Protein AF-J3KK08-F1 (afdb_monomer_lite)

Sequence (297 aa):
MGGKHGSNFGTLSEQYYVRASPQEAENVRRYGSFCVEAITLDENLHGITMYDSGINSGISGVRAYFPESSQCIGLETGFDMHFLINGPAEVVSGLDIRLTETAHSSQKLSITVRTNWDREYLFGSLPVRGHLYSTKTPRPPPGNYIHSIYFGMEDNRTFTSCGIVYRAGSRGSPHPSSWPILRPNRITPRGGYEHPRQYESYASLVGVSRILFYRADGKYLGLRLFYDYGGAEIVGRLAEDHDYEIVLAKGEKICKVWADTHEDRITDLEFETDRPRDLKRKGASFTAIGSMVSHIR

Radius of gyration: 22.2 Å; chains: 1; bounding box: 59×92×47 Å

pLDDT: mean 71.24, std 17.29, range [23.92, 91.44]

Secondary structure (DSSP, 8-state):
-------TT-EEEEEEEEES-HHHHHHHHHHS---EEEEE--TT--EEEEEE--TTT-EEEEEEE-SS-EEEEE---SEEEEEE--TTTS-EEEEEEEEEE-TTS-EEEEEEEEETTS-EEEESPPPPTT--EEEE---PPTTEEEEEEEEEEETTTEEEEEEEEEEES--S-PPPTTS----------SS-S--S---------TTEEEEEEEEETTEEEEEEEEETTS-EEEEE---SS-SEEEEPPTT--EEEEEEEEETTEEEEEEEEESS-S----BT----------PPP-

Foldseek 3Di:
DDDDPDPPFFDDDPLFKFFQDPVVVVCCVPVVDFDKDKDWFDQQWFKKKFAQQDDPFATFKMKTDGLVDIDIDGDPDHDIAMDTAPGNQKTFQWKKWKWKQDPVRGTHIKIWTAILLRDIFIGTFDDDPPIDMDIDIDGDPPQKGFTMKMFTDDPSGHTRMIGTGIDGHDTHHYDDPPDPSPPPPDPFAPDDDPDSDDHDHDDDQPQFFKKFWADDPLAGQWIWTAGPSGDIDIGGDHDPDTQWMFGDDVPKGFDDWDFDHDPRGTRDIDTDIPDRDDRPGPPDPDPDPDDDDDDDD

Organism: Coccidioides immitis (strain RS) (NCBI:txid246410)

Structure (mmCIF, N/CA/C/O backbone):
data_AF-J3KK08-F1
#
_entry.id   AF-J3KK08-F1
#
loop_
_atom_site.group_PDB
_atom_site.id
_atom_site.type_symbol
_atom_site.label_atom_id
_atom_site.label_alt_id
_atom_site.label_comp_id
_atom_site.label_asym_id
_atom_site.label_entity_id
_atom_site.label_seq_id
_atom_site.pdbx_PDB_ins_code
_atom_site.Cartn_x
_atom_site.Cartn_y
_atom_site.Cartn_z
_atom_site.occupancy
_atom_site.B_iso_or_equiv
_atom_site.auth_seq_id
_atom_site.auth_comp_id
_atom_site.auth_asym_id
_atom_site.auth_atom_id
_atom_site.pdbx_PDB_model_num
ATOM 1 N N . MET A 1 1 ? 8.919 -45.491 -4.591 1.00 35.44 1 MET A N 1
ATOM 2 C CA . MET A 1 1 ? 8.923 -44.648 -3.377 1.00 35.44 1 MET A CA 1
ATOM 3 C C . MET A 1 1 ? 9.970 -43.566 -3.566 1.00 35.44 1 MET A C 1
ATOM 5 O O . MET A 1 1 ? 11.125 -43.902 -3.762 1.00 35.44 1 MET A O 1
ATOM 9 N N . GLY A 1 2 ? 9.561 -42.301 -3.598 1.00 26.17 2 GLY A N 1
ATOM 10 C CA . GLY A 1 2 ? 10.454 -41.154 -3.763 1.00 26.17 2 GLY A CA 1
ATOM 11 C C . GLY A 1 2 ? 9.687 -39.903 -3.363 1.00 26.17 2 GLY A C 1
ATOM 12 O O . GLY A 1 2 ? 8.832 -39.440 -4.114 1.00 26.17 2 GLY A O 1
ATOM 13 N N . GLY A 1 3 ? 9.897 -39.461 -2.124 1.00 26.27 3 GLY A N 1
ATOM 14 C CA . GLY A 1 3 ? 9.170 -38.357 -1.512 1.00 26.27 3 GLY A CA 1
ATOM 15 C C . GLY A 1 3 ? 9.398 -37.052 -2.266 1.00 26.27 3 GLY A C 1
ATOM 16 O O . GLY A 1 3 ? 10.534 -36.630 -2.471 1.00 26.27 3 GLY A O 1
ATOM 17 N N . LYS A 1 4 ? 8.303 -36.398 -2.662 1.00 30.69 4 LYS A N 1
ATOM 18 C CA . LYS A 1 4 ? 8.323 -34.992 -3.061 1.00 30.69 4 LYS A CA 1
ATOM 19 C C . LYS A 1 4 ? 8.496 -34.164 -1.792 1.00 30.69 4 LYS A C 1
ATOM 21 O O . LYS A 1 4 ? 7.518 -33.844 -1.123 1.00 30.69 4 LYS A O 1
ATOM 26 N N . HIS A 1 5 ? 9.739 -33.844 -1.453 1.00 30.17 5 HIS A N 1
ATOM 27 C CA . HIS A 1 5 ? 10.019 -32.722 -0.567 1.00 30.17 5 HIS A CA 1
ATOM 28 C C . HIS A 1 5 ? 9.497 -31.458 -1.258 1.00 30.17 5 HIS A C 1
ATOM 30 O O . HIS A 1 5 ? 10.081 -30.987 -2.232 1.00 30.17 5 HIS A O 1
ATOM 36 N N . GLY A 1 6 ? 8.341 -30.963 -0.810 1.00 31.09 6 GLY A N 1
ATOM 37 C CA . GLY A 1 6 ? 7.848 -29.649 -1.202 1.00 31.09 6 GLY A CA 1
ATOM 38 C C . GLY A 1 6 ? 8.877 -28.610 -0.776 1.00 31.09 6 GLY A C 1
ATOM 39 O O . GLY A 1 6 ? 9.292 -28.595 0.382 1.00 31.09 6 GLY A O 1
ATOM 40 N N . SER A 1 7 ? 9.348 -27.785 -1.711 1.00 38.03 7 SER A N 1
ATOM 41 C CA . SER A 1 7 ? 10.248 -26.699 -1.349 1.00 38.03 7 SER A CA 1
ATOM 42 C C . SER A 1 7 ? 9.477 -25.702 -0.480 1.00 38.03 7 SER A C 1
ATOM 44 O O . SER A 1 7 ? 8.427 -25.184 -0.864 1.00 38.03 7 SER A O 1
ATOM 46 N N . ASN A 1 8 ? 10.018 -25.389 0.696 1.00 49.38 8 ASN A N 1
ATOM 47 C CA . ASN A 1 8 ? 9.475 -24.376 1.610 1.00 49.38 8 ASN A CA 1
ATOM 48 C C . ASN A 1 8 ? 9.615 -22.935 1.070 1.00 49.38 8 ASN A C 1
ATOM 50 O O . ASN A 1 8 ? 9.446 -21.984 1.828 1.00 49.38 8 ASN A O 1
ATOM 54 N N . PHE A 1 9 ? 9.940 -22.759 -0.217 1.00 56.44 9 PHE A N 1
ATOM 55 C CA . PHE A 1 9 ? 10.349 -21.490 -0.826 1.00 56.44 9 PHE A CA 1
ATOM 56 C C . PHE A 1 9 ? 9.356 -20.952 -1.874 1.00 56.44 9 PHE A C 1
ATOM 58 O O . PHE A 1 9 ? 9.472 -19.802 -2.280 1.00 56.44 9 PHE A O 1
ATOM 65 N N . GLY A 1 10 ? 8.315 -21.713 -2.237 1.00 59.59 10 GLY A N 1
ATOM 66 C CA . GLY A 1 10 ? 7.349 -21.316 -3.272 1.00 59.59 10 GLY A CA 1
ATOM 67 C C . GLY A 1 10 ? 7.899 -21.429 -4.698 1.00 59.59 10 GLY A C 1
ATOM 68 O O . GLY A 1 10 ? 9.014 -21.905 -4.906 1.00 59.59 10 GLY A O 1
ATOM 69 N N . THR A 1 11 ? 7.087 -21.047 -5.690 1.00 71.06 11 THR A N 1
ATOM 70 C CA . THR A 1 11 ? 7.442 -21.152 -7.117 1.00 71.06 11 THR A CA 1
ATOM 71 C C . THR A 1 11 ? 7.656 -19.769 -7.732 1.00 71.06 11 THR A C 1
ATOM 73 O O . THR A 1 11 ? 6.776 -18.910 -7.654 1.00 71.06 11 THR A O 1
ATOM 76 N N . LEU A 1 12 ? 8.816 -19.580 -8.368 1.00 61.97 12 LEU A N 1
ATOM 77 C CA . LEU A 1 12 ? 9.165 -18.432 -9.210 1.00 61.97 12 LEU A CA 1
ATOM 78 C C . LEU A 1 12 ? 8.935 -18.797 -10.682 1.00 61.97 12 LEU A C 1
ATOM 80 O O . LEU A 1 12 ? 9.282 -19.895 -11.110 1.00 61.97 12 LEU A O 1
ATOM 84 N N . SER A 1 13 ? 8.362 -17.886 -11.467 1.00 56.00 13 SER A N 1
ATOM 85 C CA . SER A 1 13 ? 8.213 -18.059 -12.916 1.00 56.00 13 SER A CA 1
ATOM 86 C C . SER A 1 13 ? 8.470 -16.740 -13.628 1.00 56.00 13 SER A C 1
ATOM 88 O O . SER A 1 13 ? 7.917 -15.709 -13.244 1.00 56.00 13 SER A O 1
ATOM 90 N N . GLU A 1 14 ? 9.262 -16.785 -14.702 1.00 61.88 14 GLU A N 1
ATOM 91 C CA . GLU A 1 14 ? 9.548 -15.616 -15.543 1.00 61.88 14 GLU A CA 1
ATOM 92 C C . GLU A 1 14 ? 8.280 -14.980 -16.128 1.00 61.88 14 GLU A C 1
ATOM 94 O O . GLU A 1 14 ? 8.253 -13.780 -16.387 1.00 61.88 14 GLU A O 1
ATOM 99 N N . GLN A 1 15 ? 7.201 -15.754 -16.290 1.00 63.66 15 GLN A N 1
ATOM 100 C CA . GLN A 1 15 ? 5.915 -15.253 -16.788 1.00 63.66 15 GLN A CA 1
ATOM 101 C C . GLN A 1 15 ? 5.284 -14.210 -15.858 1.00 63.66 15 GLN A C 1
ATOM 103 O O . GLN A 1 15 ? 4.501 -13.373 -16.304 1.00 63.66 15 GLN A O 1
ATOM 108 N N . TYR A 1 16 ? 5.645 -14.242 -14.575 1.00 64.81 16 TYR A N 1
ATOM 109 C CA . TYR A 1 16 ? 5.145 -13.326 -13.557 1.00 64.81 16 TYR A CA 1
ATOM 110 C C . TYR A 1 16 ? 6.176 -12.275 -13.148 1.00 64.81 16 TYR A C 1
ATOM 112 O O . TYR A 1 16 ? 6.025 -11.639 -12.105 1.00 64.81 16 TYR A O 1
ATOM 120 N N . TYR A 1 17 ? 7.206 -12.093 -13.976 1.00 71.44 17 TYR A N 1
ATOM 121 C CA . TYR A 1 17 ? 8.272 -11.133 -13.768 1.00 71.44 17 TYR A CA 1
ATOM 122 C C . TYR A 1 17 ? 8.155 -9.949 -14.731 1.00 71.44 17 TYR A C 1
ATOM 124 O O . TYR A 1 17 ? 7.979 -10.105 -15.946 1.00 71.44 17 TYR A O 1
ATOM 132 N N . VAL A 1 18 ? 8.262 -8.740 -14.188 1.00 71.94 18 VAL A N 1
ATOM 133 C CA . VAL A 1 18 ? 8.102 -7.484 -14.919 1.00 71.94 18 VAL A CA 1
ATOM 134 C C . VAL A 1 18 ? 9.345 -6.631 -14.708 1.00 71.94 18 VAL A C 1
ATOM 136 O O . VAL A 1 18 ? 9.663 -6.284 -13.576 1.00 71.94 18 VAL A O 1
ATOM 139 N N . ARG A 1 19 ? 10.042 -6.304 -15.801 1.00 73.00 19 ARG A N 1
ATOM 140 C CA . ARG A 1 19 ? 11.303 -5.548 -15.802 1.00 73.00 19 ARG A CA 1
ATOM 141 C C . ARG A 1 19 ? 11.091 -4.172 -16.417 1.00 73.00 19 ARG A C 1
ATOM 143 O O . ARG A 1 19 ? 10.504 -4.102 -17.495 1.00 73.00 19 ARG A O 1
ATOM 150 N N . ALA A 1 20 ? 11.584 -3.127 -15.758 1.00 59.38 20 ALA A N 1
ATOM 151 C CA . ALA A 1 20 ? 11.542 -1.750 -16.248 1.00 59.38 20 ALA A CA 1
ATOM 152 C C . ALA A 1 20 ? 12.783 -1.382 -17.089 1.00 59.38 20 ALA A C 1
ATOM 154 O O . ALA A 1 20 ? 12.723 -0.505 -17.945 1.00 59.38 20 ALA A O 1
ATOM 155 N N . SER A 1 21 ? 13.926 -2.042 -16.869 1.00 64.75 21 SER A N 1
ATOM 156 C CA . SER A 1 21 ? 15.190 -1.679 -17.524 1.00 64.75 21 SER A CA 1
ATOM 157 C C . SER A 1 21 ? 15.691 -2.776 -18.475 1.00 64.75 21 SER A C 1
ATOM 159 O O . SER A 1 21 ? 15.866 -3.923 -18.052 1.00 64.75 21 SER A O 1
ATOM 161 N N . PRO A 1 22 ? 15.996 -2.459 -19.751 1.00 62.59 22 PRO A N 1
ATOM 162 C CA . PRO A 1 22 ? 16.725 -3.364 -20.647 1.00 62.59 22 PRO A CA 1
ATOM 163 C C . PRO A 1 22 ? 18.110 -3.746 -20.105 1.00 62.59 22 PRO A C 1
ATOM 165 O O . PRO A 1 22 ? 18.605 -4.841 -20.380 1.00 62.59 22 PRO A O 1
ATOM 168 N N . GLN A 1 23 ? 18.712 -2.864 -19.305 1.00 63.12 23 GLN A N 1
ATOM 169 C CA . GLN A 1 23 ? 20.044 -3.025 -18.725 1.00 63.12 23 GLN A CA 1
ATOM 170 C C . GLN A 1 23 ? 20.095 -4.184 -17.721 1.00 63.12 23 GLN A C 1
ATOM 172 O O . GLN A 1 23 ? 21.090 -4.896 -17.642 1.00 63.12 23 GLN A O 1
ATOM 177 N N . GLU A 1 24 ? 18.986 -4.473 -17.035 1.00 65.88 24 GLU A N 1
ATOM 178 C CA . GLU A 1 24 ? 18.857 -5.646 -16.162 1.00 65.88 24 GLU A CA 1
ATOM 179 C C . GLU A 1 24 ? 18.963 -6.959 -16.956 1.00 65.88 24 GLU A C 1
ATOM 181 O O . GLU A 1 24 ? 19.624 -7.905 -16.529 1.00 65.88 24 GLU A O 1
ATOM 186 N N . ALA A 1 25 ? 18.376 -7.019 -18.157 1.00 63.88 25 ALA A N 1
ATOM 187 C CA . ALA A 1 25 ? 18.504 -8.188 -19.027 1.00 63.88 25 ALA A CA 1
ATOM 188 C C . ALA A 1 25 ? 19.941 -8.368 -19.540 1.00 63.88 25 ALA A C 1
ATOM 190 O O . ALA A 1 25 ? 20.410 -9.501 -19.669 1.00 63.88 25 ALA A O 1
ATOM 191 N N . GLU A 1 26 ? 20.646 -7.270 -19.811 1.00 63.44 26 GLU A N 1
ATOM 192 C CA . GLU A 1 26 ? 22.064 -7.299 -20.165 1.00 63.44 26 GLU A CA 1
ATOM 193 C C . GLU A 1 26 ? 22.933 -7.746 -18.983 1.00 63.44 26 GLU A C 1
ATOM 195 O O . GLU A 1 26 ? 23.785 -8.617 -19.153 1.00 63.44 26 GLU A O 1
ATOM 200 N N . ASN A 1 27 ? 22.655 -7.256 -17.773 1.00 62.75 27 ASN A N 1
ATOM 201 C CA . ASN A 1 27 ? 23.343 -7.663 -16.549 1.00 62.75 27 ASN A CA 1
ATOM 202 C C . ASN A 1 27 ? 23.149 -9.156 -16.249 1.00 62.75 27 ASN A C 1
ATOM 204 O O . ASN A 1 27 ? 24.123 -9.842 -15.954 1.00 62.75 27 ASN A O 1
ATOM 208 N N . VAL A 1 28 ? 21.937 -9.700 -16.412 1.00 62.53 28 VAL A N 1
ATOM 209 C CA . VAL A 1 28 ? 21.691 -11.152 -16.301 1.00 62.53 28 VAL A CA 1
ATOM 210 C C . VAL A 1 28 ? 22.514 -11.930 -17.325 1.00 62.53 28 VAL A C 1
ATOM 212 O O . VAL A 1 28 ? 23.158 -12.915 -16.972 1.00 62.53 28 VAL A O 1
ATOM 215 N N . ARG A 1 29 ? 22.525 -11.492 -18.591 1.00 60.53 29 ARG A N 1
ATOM 216 C CA . ARG A 1 29 ? 23.306 -12.152 -19.652 1.00 60.53 29 ARG A CA 1
ATOM 217 C C . ARG A 1 29 ? 24.810 -12.091 -19.390 1.00 60.53 29 ARG A C 1
ATOM 219 O O . ARG A 1 29 ? 25.514 -13.039 -19.720 1.00 60.53 29 ARG A O 1
ATOM 226 N N . ARG A 1 30 ? 25.294 -10.980 -18.835 1.00 62.66 30 ARG A N 1
ATOM 227 C CA . ARG A 1 30 ? 26.721 -10.692 -18.654 1.00 62.66 30 ARG A CA 1
ATOM 228 C C . ARG A 1 30 ? 27.295 -11.256 -17.356 1.00 62.66 30 ARG A C 1
ATOM 230 O O . ARG A 1 30 ? 28.431 -11.718 -17.358 1.00 62.66 30 ARG A O 1
ATOM 237 N N . TYR A 1 31 ? 26.531 -11.216 -16.268 1.00 63.09 31 TYR A N 1
ATOM 238 C CA . TYR A 1 31 ? 26.995 -11.543 -14.914 1.00 63.09 31 TYR A CA 1
ATOM 239 C C . TYR A 1 31 ? 26.261 -12.736 -14.285 1.00 63.09 31 TYR A C 1
ATOM 241 O O . TYR A 1 31 ? 26.621 -13.172 -13.195 1.00 63.09 31 TYR A O 1
ATOM 249 N N . GLY A 1 32 ? 25.233 -13.278 -14.944 1.00 46.03 32 GLY A N 1
ATOM 250 C CA . GLY A 1 32 ? 24.522 -14.481 -14.501 1.00 46.03 32 GLY A CA 1
ATOM 251 C C . GLY A 1 32 ? 23.633 -14.305 -13.264 1.00 46.03 32 GLY A C 1
ATOM 252 O O . GLY A 1 32 ? 23.048 -15.284 -12.809 1.00 46.03 32 GLY A O 1
ATOM 253 N N . SER A 1 33 ? 23.515 -13.095 -12.705 1.00 57.47 33 SER A N 1
ATOM 254 C CA . SER A 1 33 ? 22.665 -12.796 -11.543 1.00 57.47 33 SER A CA 1
ATOM 255 C C . SER A 1 33 ? 22.376 -11.292 -11.416 1.00 57.47 33 SER A C 1
ATOM 257 O O . SER A 1 33 ? 23.060 -10.470 -12.023 1.00 57.47 33 SER A O 1
ATOM 259 N N . PHE A 1 34 ? 21.350 -10.940 -10.638 1.00 62.09 34 PHE A N 1
ATOM 260 C CA . PHE A 1 34 ? 21.030 -9.572 -10.216 1.00 62.09 34 PHE A CA 1
ATOM 261 C C . PHE A 1 34 ? 20.529 -9.596 -8.769 1.00 62.09 34 PHE A C 1
ATOM 263 O O . PHE A 1 34 ? 20.059 -10.632 -8.290 1.00 62.09 34 PHE A O 1
ATOM 270 N N . CYS A 1 35 ? 20.672 -8.473 -8.062 1.00 63.09 35 CYS A N 1
ATOM 271 C CA . CYS A 1 35 ? 20.233 -8.365 -6.675 1.00 63.09 35 CYS A CA 1
ATOM 272 C C . CYS A 1 35 ? 18.703 -8.394 -6.620 1.00 63.09 35 CYS A C 1
ATOM 274 O O . CYS A 1 35 ? 18.043 -7.568 -7.257 1.00 63.09 35 CYS A O 1
ATOM 276 N N . VAL A 1 36 ? 18.162 -9.348 -5.863 1.00 73.12 36 VAL A N 1
ATOM 277 C CA . VAL A 1 36 ? 16.729 -9.457 -5.602 1.00 73.12 36 VAL A CA 1
ATOM 278 C C . VAL A 1 36 ? 16.464 -9.465 -4.111 1.00 73.12 36 VAL A C 1
ATOM 280 O O . VAL A 1 36 ? 17.115 -10.184 -3.355 1.00 73.12 36 VAL A O 1
ATOM 283 N N . GLU A 1 37 ? 15.460 -8.703 -3.708 1.00 82.81 37 GLU A N 1
ATOM 284 C CA . GLU A 1 37 ? 14.911 -8.734 -2.359 1.00 82.81 37 GLU A CA 1
ATOM 285 C C . GLU A 1 37 ? 13.444 -9.139 -2.422 1.00 82.81 37 GLU A C 1
ATOM 287 O O . GLU A 1 37 ? 12.754 -8.862 -3.402 1.00 82.81 37 GLU A O 1
ATOM 292 N N . ALA A 1 38 ? 12.954 -9.832 -1.397 1.00 86.69 38 ALA A N 1
ATOM 293 C CA . ALA A 1 38 ? 11.580 -10.309 -1.370 1.00 86.69 38 ALA A CA 1
ATOM 294 C C . ALA A 1 38 ? 10.909 -9.993 -0.042 1.00 86.69 38 ALA A C 1
ATOM 296 O O . ALA A 1 38 ? 11.510 -10.137 1.021 1.00 86.69 38 ALA A O 1
ATOM 297 N N . ILE A 1 39 ? 9.636 -9.621 -0.125 1.00 90.19 39 ILE A N 1
ATOM 298 C CA . ILE A 1 39 ? 8.784 -9.400 1.031 1.00 90.19 39 ILE A CA 1
ATOM 299 C C . ILE A 1 39 ? 7.697 -10.463 1.090 1.00 90.19 39 ILE A C 1
ATOM 301 O O . ILE A 1 39 ? 7.055 -10.787 0.085 1.00 90.19 39 ILE A O 1
ATOM 305 N N . THR A 1 40 ? 7.519 -11.051 2.269 1.00 90.75 40 THR A N 1
ATOM 306 C CA . THR A 1 40 ? 6.532 -12.112 2.468 1.00 90.75 40 THR A CA 1
ATOM 307 C C . THR A 1 40 ? 5.150 -11.511 2.686 1.00 90.75 40 THR A C 1
ATOM 309 O O . THR A 1 40 ? 4.988 -10.560 3.443 1.00 90.75 40 THR A O 1
ATOM 312 N N . LEU A 1 41 ? 4.147 -12.091 2.033 1.00 89.19 41 LEU A N 1
ATOM 313 C CA . LEU A 1 41 ? 2.732 -11.784 2.210 1.00 89.19 41 LEU A CA 1
ATOM 314 C C . LEU A 1 41 ? 2.091 -12.920 3.014 1.00 89.19 41 LEU A C 1
ATOM 316 O O . LEU A 1 41 ? 1.397 -13.789 2.472 1.00 89.19 41 LEU A O 1
ATOM 320 N N . ASP A 1 42 ? 2.417 -12.984 4.305 1.00 81.12 42 ASP A N 1
ATOM 321 C CA . ASP A 1 42 ? 1.890 -14.047 5.158 1.00 81.12 42 ASP A CA 1
ATOM 322 C C . ASP A 1 42 ? 0.386 -13.878 5.443 1.00 81.12 42 ASP A C 1
ATOM 324 O O . ASP A 1 42 ? -0.195 -12.829 5.184 1.00 81.12 42 ASP A O 1
ATOM 328 N N . GLU A 1 43 ? -0.264 -14.914 5.968 1.00 75.62 43 GLU A N 1
ATOM 329 C CA . GLU A 1 43 ? -1.678 -14.870 6.342 1.00 75.62 43 GLU A CA 1
ATOM 330 C C . GLU A 1 43 ? -1.950 -13.810 7.410 1.00 75.62 43 GLU A C 1
ATOM 332 O O . GLU A 1 43 ? -2.950 -13.121 7.322 1.00 75.62 43 GLU A O 1
ATOM 337 N N . ASN A 1 44 ? -1.025 -13.560 8.335 1.00 83.19 44 ASN A N 1
ATOM 338 C CA . ASN A 1 44 ? -1.176 -12.513 9.350 1.00 83.19 44 ASN A CA 1
ATOM 339 C C . ASN A 1 44 ? -0.644 -11.145 8.889 1.00 83.19 44 ASN A C 1
ATOM 341 O O . ASN A 1 44 ? -0.186 -10.348 9.704 1.00 83.19 44 ASN A O 1
ATOM 345 N N . LEU A 1 45 ? -0.640 -10.874 7.583 1.00 85.69 45 LEU A N 1
ATOM 346 C CA . LEU A 1 45 ? -0.240 -9.573 7.056 1.00 85.69 45 LEU A CA 1
ATOM 347 C C . LEU A 1 45 ? -1.256 -8.504 7.481 1.00 85.69 45 LEU A C 1
ATOM 349 O O . LEU A 1 45 ? -2.429 -8.575 7.124 1.00 85.69 45 LEU A O 1
ATOM 353 N N . HIS A 1 46 ? -0.791 -7.509 8.232 1.00 81.38 46 HIS A N 1
ATOM 354 C CA . HIS A 1 46 ? -1.602 -6.388 8.717 1.00 81.38 46 HIS A CA 1
ATOM 355 C C . HIS A 1 46 ? -1.505 -5.157 7.814 1.00 81.38 46 HIS A C 1
ATOM 357 O O . HIS A 1 46 ? -2.368 -4.282 7.841 1.00 81.38 46 HIS A O 1
ATOM 363 N N . GLY A 1 47 ? -0.462 -5.075 6.992 1.00 83.44 47 GLY A N 1
ATOM 364 C CA . GLY A 1 47 ? -0.331 -3.999 6.026 1.00 83.44 47 GLY A CA 1
ATOM 365 C C . GLY A 1 47 ? 0.984 -4.012 5.273 1.00 83.44 47 GLY A C 1
ATOM 366 O O . GLY A 1 47 ? 1.921 -4.735 5.623 1.00 83.44 47 GLY A O 1
ATOM 367 N N . ILE A 1 48 ? 1.027 -3.194 4.229 1.00 88.69 48 ILE A N 1
ATOM 368 C CA . ILE A 1 48 ? 2.192 -2.969 3.378 1.00 88.69 48 ILE A CA 1
ATOM 369 C C . ILE A 1 48 ? 2.428 -1.465 3.282 1.00 88.69 48 ILE A C 1
ATOM 371 O O . ILE A 1 48 ? 1.500 -0.714 2.987 1.00 88.69 48 ILE A O 1
ATOM 375 N N . THR A 1 49 ? 3.675 -1.046 3.458 1.00 85.69 49 THR A N 1
ATOM 376 C CA . THR A 1 49 ? 4.140 0.304 3.143 1.00 85.69 49 THR A CA 1
ATOM 377 C C . THR A 1 49 ? 5.103 0.244 1.976 1.00 85.69 49 THR A C 1
ATOM 379 O O . THR A 1 49 ? 6.011 -0.585 1.982 1.00 85.69 49 THR A O 1
ATOM 382 N N . MET A 1 50 ? 4.950 1.129 0.994 1.00 88.38 50 MET A N 1
ATOM 383 C CA . MET A 1 50 ? 5.976 1.358 -0.024 1.00 88.38 50 MET A CA 1
ATOM 384 C C . MET A 1 50 ? 6.485 2.790 0.063 1.00 88.38 50 MET A C 1
ATOM 386 O O . MET A 1 50 ? 5.697 3.733 0.135 1.00 88.38 50 MET A O 1
ATOM 390 N N . TYR A 1 51 ? 7.805 2.930 0.044 1.00 83.44 51 TYR A N 1
ATOM 391 C CA . TYR A 1 51 ? 8.498 4.209 0.077 1.00 83.44 51 TYR A CA 1
ATOM 392 C C . TYR A 1 51 ? 8.784 4.649 -1.357 1.00 83.44 51 TYR A C 1
ATOM 394 O O . TYR A 1 51 ? 9.424 3.917 -2.108 1.00 83.44 51 TYR A O 1
ATOM 402 N N . ASP A 1 52 ? 8.294 5.820 -1.751 1.00 81.00 52 ASP A N 1
ATOM 403 C CA . ASP A 1 52 ? 8.534 6.447 -3.049 1.00 81.00 52 ASP A CA 1
ATOM 404 C C . ASP A 1 52 ? 9.501 7.621 -2.874 1.00 81.00 52 ASP A C 1
ATOM 406 O O . ASP A 1 52 ? 9.199 8.632 -2.231 1.00 81.00 52 ASP A O 1
ATOM 410 N N . SER A 1 53 ? 10.675 7.507 -3.494 1.00 75.81 53 SER A N 1
ATOM 411 C CA . SER A 1 53 ? 11.707 8.548 -3.494 1.00 75.81 53 SER A CA 1
ATOM 412 C C . SER A 1 53 ? 11.354 9.755 -4.389 1.00 75.81 53 SER A C 1
ATOM 414 O O . SER A 1 53 ? 12.164 10.666 -4.575 1.00 75.81 53 SER A O 1
ATOM 416 N N . GLY A 1 54 ? 10.134 9.800 -4.930 1.00 64.19 54 GLY A N 1
ATOM 417 C CA . GLY A 1 54 ? 9.524 10.934 -5.611 1.00 64.19 54 GLY A CA 1
ATOM 418 C C . GLY A 1 54 ? 9.514 10.808 -7.134 1.00 64.19 54 GLY A C 1
ATOM 419 O O . GLY A 1 54 ? 9.954 9.812 -7.710 1.00 64.19 54 GLY A O 1
ATOM 420 N N . ILE A 1 55 ? 9.053 11.883 -7.798 1.00 58.22 55 ILE A N 1
ATOM 421 C CA . ILE A 1 55 ? 8.754 11.935 -9.247 1.00 58.22 55 ILE A CA 1
ATOM 422 C C . ILE A 1 55 ? 9.849 11.335 -10.121 1.00 58.22 55 ILE A C 1
ATOM 424 O O . ILE A 1 55 ? 9.518 10.796 -11.170 1.00 58.22 55 ILE A O 1
ATOM 428 N N . ASN A 1 56 ? 11.125 11.432 -9.734 1.00 61.41 56 ASN A N 1
ATOM 429 C CA . ASN A 1 56 ? 12.257 10.996 -10.550 1.00 61.41 56 ASN A CA 1
ATOM 430 C C . ASN A 1 56 ? 12.818 9.618 -10.193 1.00 61.41 56 ASN A C 1
ATOM 432 O O . ASN A 1 56 ? 13.565 9.077 -11.002 1.00 61.41 56 ASN A O 1
ATOM 436 N N . SER A 1 57 ? 12.391 9.025 -9.079 1.00 67.38 57 SER A N 1
ATOM 437 C CA . SER A 1 57 ? 13.086 7.886 -8.473 1.00 67.38 57 SER A CA 1
ATOM 438 C C . SER A 1 57 ? 12.182 6.661 -8.287 1.00 67.38 57 SER A C 1
ATOM 440 O O . SER A 1 57 ? 12.659 5.543 -8.407 1.00 67.38 57 SER A O 1
ATOM 442 N N . GLY A 1 58 ? 10.868 6.829 -8.105 1.00 77.81 58 GLY A N 1
ATOM 443 C CA . GLY A 1 58 ? 9.956 5.692 -7.933 1.00 77.81 58 GLY A CA 1
ATOM 444 C C . GLY A 1 58 ? 10.150 4.958 -6.600 1.00 77.81 58 GLY A C 1
ATOM 445 O O . GLY A 1 58 ? 10.709 5.508 -5.648 1.00 77.81 58 GLY A O 1
ATOM 446 N N . ILE A 1 59 ? 9.663 3.715 -6.525 1.00 86.12 59 ILE A N 1
ATOM 447 C CA . ILE A 1 59 ? 9.629 2.942 -5.276 1.00 86.12 59 ILE A CA 1
ATOM 448 C C . ILE A 1 59 ? 11.053 2.544 -4.864 1.00 86.12 59 ILE A C 1
ATOM 450 O O . ILE A 1 59 ? 11.744 1.850 -5.608 1.00 86.12 59 ILE A O 1
ATOM 454 N N . SER A 1 60 ? 11.484 2.968 -3.678 1.00 86.31 60 SER A N 1
ATOM 455 C CA . SER A 1 60 ? 12.816 2.714 -3.121 1.00 86.31 60 SER A CA 1
ATOM 456 C C . SER A 1 60 ? 12.843 1.648 -2.034 1.00 86.31 60 SER A C 1
ATOM 458 O O . SER A 1 60 ? 13.891 1.047 -1.824 1.00 86.31 60 SER A O 1
ATOM 460 N N . GLY A 1 61 ? 11.724 1.395 -1.353 1.00 88.75 61 GLY A N 1
ATOM 461 C CA . GLY A 1 61 ? 11.650 0.413 -0.271 1.00 88.75 61 GLY A CA 1
ATOM 462 C C . GLY A 1 61 ? 10.241 -0.126 -0.061 1.00 88.75 61 GLY A C 1
ATOM 463 O O . GLY A 1 61 ? 9.261 0.518 -0.441 1.00 88.75 61 GLY A O 1
ATOM 464 N N . VAL A 1 62 ? 10.136 -1.305 0.552 1.00 91.44 62 VAL A N 1
ATOM 465 C CA . VAL A 1 62 ? 8.860 -1.910 0.959 1.00 91.44 62 VAL A CA 1
ATOM 466 C C . VAL A 1 62 ? 8.979 -2.465 2.371 1.00 91.44 62 VAL A C 1
ATOM 468 O O . VAL A 1 62 ? 9.946 -3.154 2.693 1.00 91.44 62 VAL A O 1
ATOM 471 N N . ARG A 1 63 ? 7.958 -2.223 3.193 1.00 89.44 63 ARG A N 1
ATOM 472 C CA . ARG A 1 63 ? 7.808 -2.790 4.532 1.00 89.44 63 ARG A CA 1
ATOM 473 C C . ARG A 1 63 ? 6.480 -3.535 4.652 1.00 89.44 63 ARG A C 1
ATOM 475 O O . ARG A 1 63 ? 5.458 -3.073 4.160 1.00 89.44 63 ARG A O 1
ATOM 482 N N . ALA A 1 64 ? 6.493 -4.690 5.304 1.00 88.94 64 ALA A N 1
ATOM 483 C CA . ALA A 1 64 ? 5.319 -5.503 5.603 1.00 88.94 64 ALA A CA 1
ATOM 484 C C . ALA A 1 64 ? 5.192 -5.649 7.115 1.00 88.94 64 ALA A C 1
ATOM 486 O O . ALA A 1 64 ? 6.192 -5.862 7.807 1.00 88.94 64 ALA A O 1
ATOM 487 N N . TYR A 1 65 ? 3.964 -5.543 7.611 1.00 83.56 65 TYR A N 1
ATOM 488 C CA . TYR A 1 65 ? 3.658 -5.562 9.038 1.00 83.56 65 TYR A CA 1
ATOM 489 C C . TYR A 1 65 ? 2.901 -6.828 9.408 1.00 83.56 65 TYR A C 1
ATOM 491 O O . TYR A 1 65 ? 1.958 -7.223 8.724 1.00 83.56 65 TYR A O 1
ATOM 499 N N . PHE A 1 66 ? 3.294 -7.413 10.530 1.00 83.06 66 PHE A N 1
ATOM 500 C CA . PHE A 1 66 ? 2.689 -8.579 11.161 1.00 83.06 66 PHE A CA 1
ATOM 501 C C . PHE A 1 66 ? 2.381 -8.234 12.630 1.00 83.06 66 PHE A C 1
ATOM 503 O O . PHE A 1 66 ? 2.908 -7.236 13.129 1.00 83.06 66 PHE A O 1
ATOM 510 N N . PRO A 1 67 ? 1.575 -9.034 13.356 1.00 75.69 67 PRO A N 1
ATOM 511 C CA . PRO A 1 67 ? 1.186 -8.730 14.735 1.00 75.69 67 PRO A CA 1
ATOM 512 C C . PRO A 1 67 ? 2.353 -8.399 15.675 1.00 75.69 67 PRO A C 1
ATOM 514 O O . PRO A 1 67 ? 2.246 -7.502 16.502 1.00 75.69 67 PRO A O 1
ATOM 517 N N . GLU A 1 68 ? 3.472 -9.113 15.536 1.00 77.19 68 GLU A N 1
ATOM 518 C CA . GLU A 1 68 ? 4.614 -9.026 16.458 1.00 77.19 68 GLU A CA 1
ATOM 519 C C . GLU A 1 68 ? 5.927 -8.651 15.757 1.00 77.19 68 GLU A C 1
ATOM 521 O O . GLU A 1 68 ? 6.990 -8.630 16.375 1.00 77.19 68 GLU A O 1
ATOM 526 N N . SER A 1 69 ? 5.896 -8.392 14.448 1.00 80.88 69 SER A N 1
ATOM 527 C CA . SER A 1 69 ? 7.117 -8.145 13.680 1.00 80.88 69 SER A CA 1
ATOM 528 C C . SER A 1 69 ? 6.860 -7.345 12.408 1.00 80.88 69 SER A C 1
ATOM 530 O O . SER A 1 69 ? 5.726 -7.101 12.003 1.00 80.88 69 SER A O 1
ATOM 532 N N . SER A 1 70 ? 7.942 -6.927 11.759 1.00 83.56 70 SER A N 1
ATOM 533 C CA . SER A 1 70 ? 7.887 -6.360 10.415 1.00 83.56 70 SER A CA 1
ATOM 534 C C . SER A 1 70 ? 9.084 -6.827 9.597 1.00 83.56 70 SER A C 1
ATOM 536 O O . SER A 1 70 ? 10.139 -7.144 10.148 1.00 83.56 70 SER A O 1
ATOM 538 N N . GLN A 1 71 ? 8.904 -6.882 8.282 1.00 89.44 71 GLN A N 1
ATOM 539 C CA . GLN A 1 71 ? 9.965 -7.133 7.307 1.00 89.44 71 GLN A CA 1
ATOM 540 C C . GLN A 1 71 ? 10.156 -5.871 6.477 1.00 89.44 71 GLN A C 1
ATOM 542 O O . GLN A 1 71 ? 9.169 -5.227 6.132 1.00 89.44 71 GLN A O 1
ATOM 547 N N . CYS A 1 72 ? 11.398 -5.525 6.150 1.00 87.69 72 CYS A N 1
ATOM 548 C CA . CYS A 1 72 ? 11.710 -4.376 5.310 1.00 87.69 72 CYS A CA 1
ATOM 549 C C . CYS A 1 72 ? 12.788 -4.742 4.293 1.00 87.69 72 CYS A C 1
ATOM 551 O O . CYS A 1 72 ? 13.726 -5.467 4.626 1.00 87.69 72 CYS A O 1
ATOM 553 N N . ILE A 1 73 ? 12.629 -4.232 3.077 1.00 89.69 73 ILE A N 1
ATOM 554 C CA . ILE A 1 73 ? 13.565 -4.355 1.958 1.00 89.69 73 ILE A CA 1
ATOM 555 C C . ILE A 1 73 ? 13.731 -2.986 1.283 1.00 89.69 73 ILE A C 1
ATOM 557 O O . ILE A 1 73 ? 12.814 -2.158 1.324 1.00 89.69 73 ILE A O 1
ATOM 561 N N . GLY A 1 74 ? 14.879 -2.742 0.657 1.00 87.44 74 GLY A N 1
ATOM 562 C CA . GLY A 1 74 ? 15.237 -1.454 0.063 1.00 87.44 74 GLY A CA 1
ATOM 563 C C . GLY A 1 74 ? 15.425 -0.314 1.077 1.00 87.44 74 GLY A C 1
ATOM 564 O O . GLY A 1 74 ? 15.753 -0.526 2.244 1.00 87.44 74 GLY A O 1
ATOM 565 N N . LEU A 1 75 ? 15.241 0.924 0.609 1.00 85.31 75 LEU A N 1
ATOM 566 C CA . LEU A 1 75 ? 15.446 2.158 1.370 1.00 85.31 75 LEU A CA 1
ATOM 567 C C . LEU A 1 75 ? 14.129 2.746 1.891 1.00 85.31 75 LEU A C 1
ATOM 569 O O . LEU A 1 75 ? 13.236 3.108 1.117 1.00 85.31 75 LEU A O 1
ATOM 573 N N . GLU A 1 76 ? 14.065 2.941 3.209 1.00 84.50 76 GLU A N 1
ATOM 574 C CA . GLU A 1 76 ? 12.974 3.615 3.930 1.00 84.50 76 GLU A CA 1
ATOM 575 C C . GLU A 1 76 ? 13.085 5.144 3.831 1.00 84.50 76 GLU A C 1
ATOM 577 O O . GLU A 1 76 ? 13.202 5.860 4.825 1.00 84.50 76 GLU A O 1
ATOM 582 N N . THR A 1 77 ? 13.118 5.655 2.604 1.00 74.94 77 THR A N 1
ATOM 583 C CA . THR A 1 77 ? 13.341 7.075 2.320 1.00 74.94 77 THR A CA 1
ATOM 584 C C . THR A 1 77 ? 12.300 7.615 1.355 1.00 74.94 77 THR A C 1
ATOM 586 O O . THR A 1 77 ? 11.880 6.914 0.439 1.00 74.94 77 THR A O 1
ATOM 589 N N . GLY A 1 78 ? 11.945 8.890 1.501 1.00 72.69 78 GLY A N 1
ATOM 590 C CA . GLY A 1 78 ? 10.943 9.535 0.654 1.00 72.69 78 GLY A CA 1
ATOM 591 C C . GLY A 1 78 ? 9.544 9.488 1.265 1.00 72.69 78 GLY A C 1
ATOM 592 O O . GLY A 1 78 ? 9.395 9.567 2.481 1.00 72.69 78 GLY A O 1
ATOM 593 N N . PHE A 1 79 ? 8.528 9.433 0.407 1.00 72.94 79 PHE A N 1
ATOM 594 C CA . PHE A 1 79 ? 7.121 9.411 0.801 1.00 72.94 79 PHE A CA 1
ATOM 595 C C . PHE A 1 79 ? 6.665 7.986 1.064 1.00 72.94 79 PHE A C 1
ATOM 597 O O . PHE A 1 79 ? 6.850 7.115 0.223 1.00 72.94 79 PHE A O 1
ATOM 604 N N . ASP A 1 80 ? 6.026 7.753 2.195 1.00 74.94 80 ASP A N 1
ATOM 605 C CA . ASP A 1 80 ? 5.502 6.458 2.579 1.00 74.94 80 ASP A CA 1
ATOM 606 C C . ASP A 1 80 ? 4.006 6.345 2.260 1.00 74.94 80 ASP A C 1
ATOM 608 O O . ASP A 1 80 ? 3.168 7.141 2.676 1.00 74.94 80 ASP A O 1
ATOM 612 N N . MET A 1 81 ? 3.668 5.331 1.475 1.00 76.31 81 MET A N 1
ATOM 613 C CA . MET A 1 81 ? 2.299 4.979 1.117 1.00 76.31 81 MET A CA 1
ATOM 614 C C . MET A 1 81 ? 1.934 3.707 1.861 1.00 76.31 81 MET A C 1
ATOM 616 O O . MET A 1 81 ? 2.674 2.734 1.763 1.00 76.31 81 MET A O 1
ATOM 620 N N . HIS A 1 82 ? 0.818 3.708 2.585 1.00 76.31 82 HIS A N 1
ATOM 621 C CA . HIS A 1 82 ? 0.400 2.616 3.468 1.00 76.31 82 HIS A CA 1
ATOM 622 C C . HIS A 1 82 ? -0.899 1.972 2.986 1.00 76.31 82 HIS A C 1
ATOM 624 O O . HIS A 1 82 ? -1.838 2.672 2.610 1.00 76.31 82 HIS A O 1
ATOM 630 N N . PHE A 1 83 ? -0.956 0.642 3.020 1.00 80.81 83 PHE A N 1
ATOM 631 C CA . PHE A 1 83 ? -2.149 -0.148 2.732 1.00 80.81 83 PHE A CA 1
ATOM 632 C C . PHE A 1 83 ? -2.364 -1.209 3.811 1.00 80.81 83 PHE A C 1
ATOM 634 O O . PHE A 1 83 ? -1.675 -2.232 3.828 1.00 80.81 83 PHE A O 1
ATOM 641 N N . LEU A 1 84 ? -3.339 -0.987 4.696 1.00 77.00 84 LEU A N 1
ATOM 642 C CA . LEU A 1 84 ? -3.734 -1.990 5.688 1.00 77.00 84 LEU A CA 1
ATOM 643 C C . LEU A 1 84 ? -4.536 -3.122 5.082 1.00 77.00 84 LEU A C 1
ATOM 645 O O . LEU A 1 84 ? -5.441 -2.917 4.265 1.00 77.00 84 LEU A O 1
ATOM 649 N N . ILE A 1 85 ? -4.246 -4.304 5.600 1.00 81.81 85 ILE A N 1
ATOM 650 C CA . ILE A 1 85 ? -4.848 -5.570 5.229 1.00 81.81 85 ILE A CA 1
ATOM 651 C C . ILE A 1 85 ? -5.353 -6.202 6.518 1.00 81.81 85 ILE A C 1
ATOM 653 O O . ILE A 1 85 ? -4.616 -6.330 7.491 1.00 81.81 85 ILE A O 1
ATOM 657 N N . ASN A 1 86 ? -6.624 -6.579 6.549 1.00 76.75 86 ASN A N 1
ATOM 658 C CA . ASN A 1 86 ? -7.215 -7.218 7.716 1.00 76.75 86 ASN A CA 1
ATOM 659 C C . ASN A 1 86 ? -6.905 -8.727 7.766 1.00 76.75 86 ASN A C 1
ATOM 661 O O . ASN A 1 86 ? -7.804 -9.572 7.655 1.00 76.75 86 ASN A O 1
ATOM 665 N N . GLY A 1 87 ? -5.622 -9.071 7.889 1.00 79.62 87 GLY A N 1
ATOM 666 C CA . GLY A 1 87 ? -5.185 -10.453 8.063 1.00 79.62 87 GLY A CA 1
ATOM 667 C C . GLY A 1 87 ? -5.762 -11.076 9.349 1.00 79.62 87 GLY A C 1
ATOM 668 O O . GLY A 1 87 ? -5.935 -10.373 10.344 1.00 79.62 87 GLY A O 1
ATOM 669 N N . PRO A 1 88 ? -6.099 -12.381 9.366 1.00 85.44 88 PRO A N 1
ATOM 670 C CA . PRO A 1 88 ? -5.928 -13.356 8.287 1.00 85.44 88 PRO A CA 1
ATOM 671 C C . PRO A 1 88 ? -7.098 -13.479 7.309 1.00 85.44 88 PRO A C 1
ATOM 673 O O . PRO A 1 88 ? -7.069 -14.316 6.403 1.00 85.44 88 PRO A O 1
ATOM 676 N N . ALA A 1 89 ? -8.150 -12.680 7.480 1.00 83.81 89 ALA A N 1
ATOM 677 C CA . ALA A 1 89 ? -9.352 -12.791 6.663 1.00 83.81 89 ALA A CA 1
ATOM 678 C C . ALA A 1 89 ? -9.187 -12.115 5.289 1.00 83.81 89 ALA A C 1
ATOM 680 O O . ALA A 1 89 ? -9.608 -12.669 4.269 1.00 83.81 89 ALA A O 1
ATOM 681 N N . GLU A 1 90 ? -8.541 -10.953 5.258 1.00 85.44 90 GLU A N 1
ATOM 682 C CA . GLU A 1 90 ? -8.149 -10.251 4.043 1.00 85.44 90 GLU A CA 1
ATOM 683 C C . GLU A 1 90 ? -6.712 -10.618 3.663 1.00 85.44 90 GLU A C 1
ATOM 685 O O . GLU A 1 90 ? -5.813 -10.587 4.497 1.00 85.44 90 GLU A O 1
ATOM 690 N N . VAL A 1 91 ? -6.483 -10.954 2.396 1.00 89.56 91 VAL A N 1
ATOM 691 C CA . VAL A 1 91 ? -5.165 -11.309 1.860 1.00 89.56 91 VAL A CA 1
ATOM 692 C C . VAL A 1 91 ? -4.966 -10.705 0.479 1.00 89.56 91 VAL A C 1
ATOM 694 O O . VAL A 1 91 ? -5.928 -10.479 -0.259 1.00 89.56 91 VAL A O 1
ATOM 697 N N . VAL A 1 92 ? -3.708 -10.492 0.091 1.00 91.44 92 VAL A N 1
ATOM 698 C CA . VAL A 1 92 ? -3.361 -10.061 -1.268 1.00 91.44 92 VAL A CA 1
ATOM 699 C C . VAL A 1 92 ? -3.707 -11.168 -2.265 1.00 91.44 92 VAL A C 1
ATOM 701 O O . VAL A 1 92 ? -3.183 -12.279 -2.198 1.00 91.44 92 VAL A O 1
ATOM 704 N N . SER A 1 93 ? -4.593 -10.853 -3.205 1.00 89.81 93 SER A N 1
ATOM 705 C CA . SER A 1 93 ? -5.083 -11.766 -4.240 1.00 89.81 93 SER A CA 1
ATOM 706 C C . SER A 1 93 ? -4.499 -11.456 -5.619 1.00 89.81 93 SER A C 1
ATOM 708 O O . SER A 1 93 ? -4.492 -12.319 -6.499 1.00 89.81 93 SER A O 1
ATOM 710 N N . GLY A 1 94 ? -3.981 -10.242 -5.820 1.00 90.62 94 GLY A N 1
ATOM 711 C CA . GLY A 1 94 ? -3.474 -9.807 -7.110 1.00 90.62 94 GLY A CA 1
ATOM 712 C C . GLY A 1 94 ? -2.543 -8.605 -7.032 1.00 90.62 94 GLY A C 1
ATOM 713 O O . GLY A 1 94 ? -2.652 -7.783 -6.127 1.00 90.62 94 GLY A O 1
ATOM 714 N N . LEU A 1 95 ? -1.654 -8.500 -8.019 1.00 91.38 95 LEU A N 1
ATOM 715 C CA . LEU A 1 95 ? -0.883 -7.297 -8.314 1.00 91.38 95 LEU A CA 1
ATOM 716 C C . LEU A 1 95 ? -1.124 -6.867 -9.761 1.00 91.38 95 LEU A C 1
ATOM 718 O O . LEU A 1 95 ? -1.193 -7.724 -10.645 1.00 91.38 95 LEU A O 1
ATOM 722 N N . ASP A 1 96 ? -1.195 -5.565 -10.002 1.00 89.06 96 ASP A N 1
ATOM 723 C CA . ASP A 1 96 ? -1.049 -4.977 -11.330 1.00 89.06 96 ASP A CA 1
ATOM 724 C C . ASP A 1 96 ? 0.205 -4.103 -11.324 1.00 89.06 96 ASP A C 1
ATOM 726 O O . ASP A 1 96 ? 0.303 -3.121 -10.592 1.00 89.06 96 ASP A O 1
ATOM 730 N N . ILE A 1 97 ? 1.197 -4.496 -12.115 1.00 88.06 97 ILE A N 1
ATOM 731 C CA . ILE A 1 97 ? 2.489 -3.824 -12.208 1.00 88.06 97 ILE A CA 1
ATOM 732 C C . ILE A 1 97 ? 2.459 -2.938 -13.443 1.00 88.06 97 ILE A C 1
ATOM 734 O O . ILE A 1 97 ? 2.343 -3.419 -14.574 1.00 88.06 97 ILE A O 1
ATOM 738 N N . ARG A 1 98 ? 2.579 -1.635 -13.226 1.00 85.50 98 ARG A N 1
ATOM 739 C CA . ARG A 1 98 ? 2.647 -0.627 -14.276 1.00 85.50 98 ARG A CA 1
ATOM 740 C C . ARG A 1 98 ? 4.083 -0.161 -14.463 1.00 85.50 98 ARG A C 1
ATOM 742 O O . ARG A 1 98 ? 4.767 0.146 -13.492 1.00 85.50 98 ARG A O 1
ATOM 749 N N . LEU A 1 99 ? 4.501 -0.069 -15.721 1.00 82.56 99 LEU A N 1
ATOM 750 C CA . LEU A 1 99 ? 5.756 0.545 -16.140 1.00 82.56 99 LEU A CA 1
ATOM 751 C C . LEU A 1 99 ? 5.427 1.815 -16.917 1.00 82.56 99 LEU A C 1
ATOM 753 O O . LEU A 1 99 ? 4.827 1.734 -17.989 1.00 82.56 99 LEU A O 1
ATOM 757 N N . THR A 1 100 ? 5.789 2.969 -16.368 1.00 78.50 100 THR A N 1
ATOM 758 C CA . THR A 1 100 ? 5.527 4.283 -16.972 1.00 78.50 100 THR A CA 1
ATOM 759 C C . THR A 1 100 ? 6.814 4.847 -17.556 1.00 78.50 100 THR A C 1
ATOM 761 O O . THR A 1 100 ? 7.810 4.962 -16.842 1.00 78.50 100 THR A O 1
ATOM 764 N N . GLU A 1 101 ? 6.800 5.224 -18.833 1.00 75.50 101 GLU A N 1
ATOM 765 C CA . GLU A 1 101 ? 7.928 5.897 -19.478 1.00 75.50 101 GLU A CA 1
ATOM 766 C C . GLU A 1 101 ? 8.017 7.353 -19.030 1.00 75.50 101 GLU A C 1
ATOM 768 O O . GLU A 1 101 ? 7.024 8.081 -18.985 1.00 75.50 101 GLU A O 1
ATOM 773 N N . THR A 1 102 ? 9.223 7.801 -18.698 1.00 69.56 102 THR A N 1
ATOM 774 C CA . THR A 1 102 ? 9.472 9.167 -18.229 1.00 69.56 102 THR A CA 1
ATOM 775 C C . THR A 1 102 ? 10.222 9.976 -19.284 1.00 69.56 102 THR A C 1
ATOM 777 O O . THR A 1 102 ? 10.775 9.421 -20.231 1.00 69.56 102 THR A O 1
ATOM 780 N N . ALA A 1 103 ? 10.279 11.302 -19.114 1.00 62.81 103 ALA A N 1
ATOM 781 C CA . ALA A 1 103 ? 10.901 12.222 -20.076 1.00 62.81 103 ALA A CA 1
ATOM 782 C C . ALA A 1 103 ? 12.386 11.922 -20.384 1.00 62.81 103 ALA A C 1
ATOM 784 O O . ALA A 1 103 ? 12.903 12.377 -21.399 1.00 62.81 103 ALA A O 1
ATOM 785 N N . HIS A 1 104 ? 13.065 11.142 -19.537 1.00 63.16 104 HIS A N 1
ATOM 786 C CA . HIS A 1 104 ? 14.466 10.746 -19.711 1.00 63.16 104 HIS A CA 1
ATOM 787 C C . HIS A 1 104 ? 14.634 9.296 -20.186 1.00 63.16 104 HIS A C 1
ATOM 789 O O . HIS A 1 104 ? 15.695 8.713 -19.995 1.00 63.16 104 HIS A O 1
ATOM 795 N N . SER A 1 105 ? 13.600 8.695 -20.787 1.00 57.00 105 SER A N 1
ATOM 796 C CA . SER A 1 105 ? 13.603 7.294 -21.251 1.00 57.00 105 SER A CA 1
ATOM 797 C C . SER A 1 105 ? 13.849 6.249 -20.151 1.00 57.00 105 SER A C 1
ATOM 799 O O . SER A 1 105 ? 14.075 5.081 -20.455 1.00 57.00 105 SER A O 1
ATOM 801 N N . SER A 1 106 ? 13.771 6.630 -18.871 1.00 66.75 106 SER A N 1
ATOM 802 C CA . SER A 1 106 ? 13.723 5.673 -17.766 1.00 66.75 106 SER A CA 1
ATOM 803 C C . SER A 1 106 ? 12.281 5.238 -17.514 1.00 66.75 106 SER A C 1
ATOM 805 O O . SER A 1 106 ? 11.353 6.054 -17.591 1.00 66.75 106 SER A O 1
ATOM 807 N N . GLN A 1 107 ? 12.088 3.951 -17.225 1.00 73.56 107 GLN A N 1
ATOM 808 C CA . GLN A 1 107 ? 10.792 3.402 -16.841 1.00 73.56 107 GLN A CA 1
ATOM 809 C C . GLN A 1 107 ? 10.653 3.392 -15.320 1.00 73.56 107 GLN A C 1
ATOM 811 O O . GLN A 1 107 ? 11.587 3.042 -14.600 1.00 73.56 107 GLN A O 1
ATOM 816 N N . LYS A 1 108 ? 9.469 3.765 -14.833 1.00 78.00 108 LYS A N 1
ATOM 817 C CA . LYS A 1 108 ? 9.128 3.743 -13.408 1.00 78.00 108 LYS A CA 1
ATOM 818 C C . LYS A 1 108 ? 8.091 2.691 -13.109 1.00 78.00 108 LYS A C 1
ATOM 820 O O . LYS A 1 108 ? 7.095 2.579 -13.823 1.00 78.00 108 LYS A O 1
ATOM 825 N N . LEU A 1 109 ? 8.325 1.975 -12.019 1.00 83.19 109 LEU A N 1
ATOM 826 C CA . LEU A 1 109 ? 7.436 0.940 -11.542 1.00 83.19 109 LEU A CA 1
ATOM 827 C C . LEU A 1 109 ? 6.383 1.537 -10.600 1.00 83.19 109 LEU A C 1
ATOM 829 O O . LEU A 1 109 ? 6.686 2.337 -9.715 1.00 83.19 109 LEU A O 1
ATOM 833 N N . SER A 1 110 ? 5.128 1.163 -10.809 1.00 84.81 110 SER A N 1
ATOM 834 C CA . SER A 1 110 ? 4.020 1.418 -9.886 1.00 84.81 110 SER A CA 1
ATOM 835 C C . SER A 1 110 ? 3.233 0.126 -9.715 1.00 84.81 110 SER A C 1
ATOM 837 O O . SER A 1 110 ? 3.117 -0.652 -10.662 1.00 84.81 110 SER A O 1
ATOM 839 N N . ILE A 1 111 ? 2.725 -0.132 -8.515 1.00 88.62 111 ILE A N 1
ATOM 840 C CA . ILE A 1 111 ? 2.092 -1.408 -8.168 1.00 88.62 111 ILE A CA 1
ATOM 841 C C . ILE A 1 111 ? 0.710 -1.131 -7.620 1.00 88.62 111 ILE A C 1
ATOM 843 O O . ILE A 1 111 ? 0.579 -0.509 -6.573 1.00 88.62 111 ILE A O 1
ATOM 847 N N . THR A 1 112 ? -0.321 -1.643 -8.276 1.00 88.44 112 THR A N 1
ATOM 848 C CA . THR A 1 112 ? -1.633 -1.768 -7.648 1.00 88.44 112 THR A CA 1
ATOM 849 C C . THR A 1 112 ? -1.714 -3.114 -6.942 1.00 88.44 112 THR A C 1
ATOM 851 O O . THR A 1 112 ? -1.585 -4.157 -7.579 1.00 88.44 112 THR A O 1
ATOM 854 N N . VAL A 1 113 ? -1.917 -3.103 -5.628 1.00 90.19 113 VAL A N 1
ATOM 855 C CA . VAL A 1 113 ? -2.191 -4.301 -4.827 1.00 90.19 113 VAL A CA 1
ATOM 856 C C . VAL A 1 113 ? -3.698 -4.483 -4.728 1.00 90.19 113 VAL A C 1
ATOM 858 O O . VAL A 1 113 ? -4.403 -3.529 -4.414 1.00 90.19 113 VAL A O 1
ATOM 861 N N . ARG A 1 114 ? -4.184 -5.704 -4.966 1.00 89.62 114 ARG A N 1
ATOM 862 C CA . ARG A 1 114 ? -5.590 -6.093 -4.817 1.00 89.62 114 ARG A CA 1
ATOM 863 C C . ARG A 1 114 ? -5.741 -7.173 -3.755 1.00 89.62 114 ARG A C 1
ATOM 865 O O . ARG A 1 114 ? -4.923 -8.095 -3.698 1.00 89.62 114 ARG A O 1
ATOM 872 N N . THR A 1 115 ? -6.798 -7.096 -2.953 1.00 89.25 115 THR A N 1
ATOM 873 C CA . THR A 1 115 ? -7.130 -8.115 -1.947 1.00 89.25 115 THR A CA 1
ATOM 874 C C . THR A 1 115 ? -8.294 -9.005 -2.377 1.00 89.25 115 THR A C 1
ATOM 876 O O . THR A 1 115 ? -9.018 -8.720 -3.332 1.00 89.25 115 THR A O 1
ATOM 879 N N . ASN A 1 116 ? -8.479 -10.135 -1.695 1.00 87.06 116 ASN A N 1
ATOM 880 C CA . ASN A 1 116 ? -9.644 -11.018 -1.856 1.00 87.06 116 ASN A CA 1
ATOM 881 C C . ASN A 1 116 ? -10.974 -10.364 -1.422 1.00 87.06 116 ASN A C 1
ATOM 883 O O . ASN A 1 116 ? -12.030 -10.969 -1.584 1.00 87.06 116 ASN A O 1
ATOM 887 N N . TRP A 1 117 ? -10.921 -9.158 -0.856 1.00 86.38 117 TRP A N 1
ATOM 888 C CA . TRP A 1 117 ? -12.072 -8.338 -0.475 1.00 86.38 117 TRP A CA 1
ATOM 889 C C . TRP A 1 117 ? -12.373 -7.230 -1.494 1.00 86.38 117 TRP A C 1
ATOM 891 O O . TRP A 1 117 ? -13.110 -6.298 -1.187 1.00 86.38 117 TRP A O 1
ATOM 901 N N . ASP A 1 118 ? -11.783 -7.312 -2.693 1.00 82.50 118 ASP A N 1
ATOM 902 C CA . ASP A 1 118 ? -11.909 -6.316 -3.765 1.00 82.50 118 ASP A CA 1
ATOM 903 C C . ASP A 1 118 ? -11.456 -4.899 -3.371 1.00 82.50 118 ASP A C 1
ATOM 905 O O . ASP A 1 118 ? -11.843 -3.914 -4.002 1.00 82.50 118 ASP A O 1
ATOM 909 N N . ARG A 1 119 ? -10.591 -4.781 -2.354 1.00 83.44 119 ARG A N 1
ATOM 910 C CA . ARG A 1 119 ? -9.865 -3.538 -2.080 1.00 83.44 119 ARG A CA 1
ATOM 911 C C . ARG A 1 119 ? -8.645 -3.459 -2.985 1.00 83.44 119 ARG A C 1
ATOM 913 O O . ARG A 1 119 ? -7.941 -4.450 -3.176 1.00 83.44 119 ARG A O 1
ATOM 920 N N . GLU A 1 120 ? -8.396 -2.270 -3.515 1.00 86.06 120 GLU A N 1
ATOM 921 C CA . GLU A 1 120 ? -7.253 -1.966 -4.372 1.00 86.06 120 GLU A CA 1
ATOM 922 C C . GLU A 1 120 ? -6.491 -0.760 -3.824 1.00 86.06 120 GLU A C 1
ATOM 924 O O . GLU A 1 120 ? -7.095 0.170 -3.287 1.00 86.06 120 GLU A O 1
ATOM 929 N N . TYR A 1 121 ? -5.168 -0.771 -3.975 1.00 81.31 121 TYR A N 1
ATOM 930 C CA . TYR A 1 121 ? -4.307 0.338 -3.581 1.00 81.31 121 TYR A CA 1
ATOM 931 C C . TYR A 1 121 ? -3.161 0.507 -4.565 1.00 81.31 121 TYR A C 1
ATOM 933 O O . TYR A 1 121 ? -2.422 -0.443 -4.817 1.00 81.31 121 TYR A O 1
ATOM 941 N N . LEU A 1 122 ? -2.999 1.714 -5.107 1.00 83.94 122 LEU A N 1
ATOM 942 C CA . LEU A 1 122 ? -1.883 2.056 -5.980 1.00 83.94 122 LEU A CA 1
ATOM 943 C C . LEU A 1 122 ? -0.708 2.599 -5.165 1.00 83.94 122 LEU A C 1
ATOM 945 O O . LEU A 1 122 ? -0.800 3.658 -4.556 1.00 83.94 122 LEU A O 1
ATOM 949 N N . PHE A 1 123 ? 0.421 1.914 -5.259 1.00 84.00 123 PHE A N 1
ATOM 950 C CA . PHE A 1 123 ? 1.722 2.399 -4.834 1.00 84.00 123 PHE A CA 1
ATOM 951 C C . PHE A 1 123 ? 2.488 2.988 -6.021 1.00 84.00 123 PHE A C 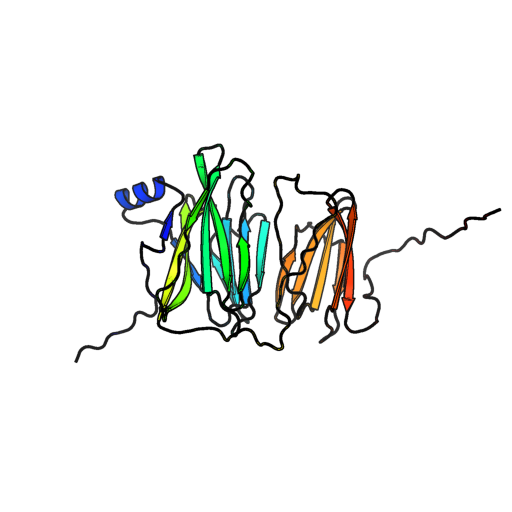1
ATOM 953 O O . PHE A 1 123 ? 2.642 2.344 -7.064 1.00 84.00 123 PHE A O 1
ATOM 960 N N . GLY A 1 124 ? 3.013 4.195 -5.836 1.00 78.56 124 GLY A N 1
ATOM 961 C CA . GLY A 1 124 ? 3.796 4.935 -6.821 1.00 78.56 124 GLY A CA 1
ATOM 962 C C . GLY A 1 124 ? 3.005 6.060 -7.487 1.00 78.56 124 GLY A C 1
ATOM 963 O O . GLY A 1 124 ? 1.875 6.379 -7.119 1.00 78.56 124 GLY A O 1
ATOM 964 N N . SER A 1 125 ? 3.621 6.690 -8.483 1.00 68.44 125 SER A N 1
ATOM 965 C CA . SER A 1 125 ? 3.054 7.863 -9.150 1.00 68.44 125 SER A CA 1
ATOM 966 C C . SER A 1 125 ? 1.892 7.514 -10.091 1.00 68.44 125 SER A C 1
ATOM 968 O O . SER A 1 125 ? 1.969 6.579 -10.893 1.00 68.44 125 SER A O 1
ATOM 970 N N . LEU A 1 126 ? 0.827 8.323 -10.052 1.00 62.59 126 LEU A N 1
ATOM 971 C CA . LEU A 1 126 ? -0.238 8.275 -11.054 1.00 62.59 126 LEU A CA 1
ATOM 972 C C . LEU A 1 126 ? 0.300 8.672 -12.441 1.00 62.59 126 LEU A C 1
ATOM 974 O O . LEU A 1 126 ? 1.188 9.523 -12.543 1.00 62.59 126 LEU A O 1
ATOM 978 N N . PRO A 1 127 ? -0.238 8.088 -13.527 1.00 55.50 127 PRO A N 1
ATOM 979 C CA . PRO A 1 127 ? 0.170 8.443 -14.874 1.00 55.50 127 PRO A CA 1
ATOM 980 C C . PRO A 1 127 ? -0.185 9.906 -15.145 1.00 55.50 127 PRO A C 1
ATOM 982 O O . PRO A 1 127 ? -1.348 10.310 -15.091 1.00 55.50 127 PRO A O 1
ATOM 985 N N . VAL A 1 128 ? 0.832 10.703 -15.458 1.00 59.69 128 VAL A N 1
ATOM 986 C CA . VAL A 1 128 ? 0.642 12.066 -15.951 1.00 59.69 128 VAL A CA 1
ATOM 987 C C . VAL A 1 128 ? 0.109 11.973 -17.386 1.00 59.69 128 VAL A C 1
ATOM 989 O O . VAL A 1 128 ? 0.581 11.150 -18.176 1.00 59.69 128 VAL A O 1
ATOM 992 N N . ARG A 1 129 ? -0.896 12.791 -17.736 1.00 57.75 129 ARG A N 1
ATOM 993 C CA . ARG A 1 129 ? -1.453 12.826 -19.102 1.00 57.75 129 ARG A CA 1
ATOM 994 C C . ARG A 1 129 ? -0.327 12.970 -20.131 1.00 57.75 129 ARG A C 1
ATOM 996 O O . ARG A 1 129 ? 0.507 13.858 -20.006 1.00 57.75 129 ARG A O 1
ATOM 1003 N N . GLY A 1 130 ? -0.344 12.117 -21.155 1.00 60.66 130 GLY A N 1
ATOM 1004 C CA . GLY A 1 130 ? 0.636 12.126 -22.246 1.00 60.66 130 GLY A CA 1
ATOM 1005 C C . GLY A 1 130 ? 1.810 11.156 -22.078 1.00 60.66 130 GLY A C 1
ATOM 1006 O O . GLY A 1 130 ? 2.543 10.958 -23.040 1.00 60.66 130 GLY A O 1
ATOM 1007 N N . HIS A 1 131 ? 1.972 10.510 -20.918 1.00 67.44 131 HIS A N 1
ATOM 1008 C CA . HIS A 1 131 ? 2.980 9.461 -20.745 1.00 67.44 131 HIS A CA 1
ATOM 1009 C C . HIS A 1 131 ? 2.477 8.094 -21.220 1.00 67.44 131 HIS A C 1
ATOM 1011 O O . HIS A 1 131 ? 1.363 7.677 -20.889 1.00 67.44 131 HIS A O 1
ATOM 1017 N N . LEU A 1 132 ? 3.325 7.382 -21.968 1.00 72.00 132 LEU A N 1
ATOM 1018 C CA . LEU A 1 132 ? 3.103 5.983 -22.320 1.00 72.00 132 LEU A CA 1
ATOM 1019 C C . LEU A 1 132 ? 3.346 5.101 -21.094 1.00 72.00 132 LEU A C 1
ATOM 1021 O O . LEU A 1 132 ? 4.289 5.305 -20.326 1.00 72.00 132 LEU A O 1
ATOM 1025 N N . TYR A 1 133 ? 2.485 4.106 -20.912 1.00 74.94 133 TYR A N 1
ATOM 1026 C CA . TYR A 1 133 ? 2.662 3.093 -19.885 1.00 74.94 133 TYR A CA 1
ATOM 1027 C C . TYR A 1 133 ? 2.239 1.723 -20.404 1.00 74.94 133 TYR A C 1
ATOM 1029 O O . TYR A 1 133 ? 1.362 1.600 -21.259 1.00 74.94 133 TYR A O 1
ATOM 1037 N N . SER A 1 134 ? 2.843 0.680 -19.844 1.00 80.56 134 SER A N 1
ATOM 1038 C CA . SER A 1 134 ? 2.383 -0.699 -19.994 1.00 80.56 134 SER A CA 1
ATOM 1039 C C . SER A 1 134 ? 1.946 -1.237 -18.637 1.00 80.56 134 SER A C 1
ATOM 1041 O O . SER A 1 134 ? 2.431 -0.800 -17.594 1.00 80.56 134 SER A O 1
ATOM 1043 N N . THR A 1 135 ? 0.973 -2.143 -18.618 1.00 83.06 135 THR A N 1
ATOM 1044 C CA . THR A 1 135 ? 0.516 -2.799 -17.388 1.00 83.06 135 THR A CA 1
ATOM 1045 C C . THR A 1 135 ? 0.572 -4.302 -17.581 1.00 83.06 135 THR A C 1
ATOM 1047 O O . THR A 1 135 ? 0.126 -4.827 -18.600 1.00 83.06 135 THR A O 1
ATOM 1050 N N . LYS A 1 136 ? 1.147 -4.988 -16.598 1.00 84.75 136 LYS A N 1
ATOM 1051 C CA . LYS A 1 136 ? 1.174 -6.440 -16.503 1.00 84.75 136 LYS A CA 1
ATOM 1052 C C . LYS A 1 136 ? 0.486 -6.860 -15.221 1.00 84.75 136 LYS A C 1
ATOM 1054 O O . LYS A 1 136 ? 0.771 -6.332 -14.153 1.00 84.75 136 LYS A O 1
ATOM 1059 N N . THR A 1 137 ? -0.370 -7.858 -15.338 1.00 86.44 137 THR A N 1
ATOM 1060 C CA . THR A 1 137 ? -1.210 -8.341 -14.247 1.00 86.44 137 THR A CA 1
ATOM 1061 C C . THR A 1 137 ? -0.786 -9.761 -13.886 1.00 86.44 137 THR A C 1
ATOM 1063 O O . THR A 1 137 ? -1.396 -10.724 -14.357 1.00 86.44 137 THR A O 1
ATOM 1066 N N . PRO A 1 138 ? 0.303 -9.942 -13.117 1.00 81.06 138 PRO A N 1
ATOM 1067 C CA . PRO A 1 138 ? 0.679 -11.265 -12.654 1.00 81.06 138 PRO A CA 1
ATOM 1068 C C . PRO A 1 138 ? -0.421 -11.817 -11.740 1.00 81.06 138 PRO A C 1
ATOM 1070 O O . PRO A 1 138 ? -0.808 -11.212 -10.735 1.00 81.06 138 PRO A O 1
ATOM 1073 N N . ARG A 1 139 ? -0.949 -12.982 -12.114 1.00 82.31 139 ARG A N 1
ATOM 1074 C CA . ARG A 1 139 ? -1.936 -13.728 -11.334 1.00 82.31 139 ARG A CA 1
ATOM 1075 C C . ARG A 1 139 ? -1.390 -15.130 -11.084 1.00 82.31 139 ARG A C 1
ATOM 1077 O O . ARG A 1 139 ? -0.898 -15.743 -12.029 1.00 82.31 139 ARG A O 1
ATOM 1084 N N . PRO A 1 140 ? -1.455 -15.646 -9.848 1.00 83.56 140 PRO A N 1
ATOM 1085 C CA . PRO A 1 140 ? -1.087 -17.031 -9.600 1.00 83.56 140 PRO A CA 1
ATOM 1086 C C . PRO A 1 140 ? -2.031 -17.974 -10.377 1.00 83.56 140 PRO A C 1
ATOM 1088 O O . PRO A 1 140 ? -3.197 -17.627 -10.595 1.00 83.56 140 PRO A O 1
ATOM 1091 N N . PRO A 1 141 ? -1.571 -19.170 -10.790 1.00 85.31 141 PRO A N 1
ATOM 1092 C CA . PRO A 1 141 ? -2.447 -20.166 -11.403 1.00 85.31 141 PRO A CA 1
ATOM 1093 C C . PRO A 1 141 ? -3.609 -20.554 -10.470 1.00 85.31 141 PRO A C 1
ATOM 1095 O O . PRO A 1 141 ? -3.436 -20.510 -9.247 1.00 85.31 141 PRO A O 1
ATOM 1098 N N . PRO A 1 142 ? -4.763 -21.009 -10.997 1.00 86.69 142 PRO A N 1
ATOM 1099 C CA . PRO A 1 142 ? -5.878 -21.472 -10.170 1.00 86.69 142 PRO A CA 1
ATOM 1100 C C . PRO A 1 142 ? -5.436 -22.472 -9.091 1.00 86.69 142 PRO A C 1
ATOM 1102 O O . PRO A 1 142 ? -4.617 -23.354 -9.350 1.00 86.69 142 PRO A O 1
ATOM 1105 N N . GLY A 1 143 ? -5.959 -22.318 -7.872 1.00 86.38 143 GLY A N 1
ATOM 1106 C CA . GLY A 1 143 ? -5.571 -23.140 -6.717 1.00 86.38 143 GLY A CA 1
ATOM 1107 C C . GLY A 1 143 ? -4.238 -22.750 -6.064 1.00 86.38 143 GLY A C 1
ATOM 1108 O O . GLY A 1 143 ? -3.704 -23.528 -5.274 1.00 86.38 143 GLY A O 1
ATOM 1109 N N . ASN A 1 144 ? -3.693 -21.575 -6.394 1.00 88.56 144 ASN A N 1
ATOM 1110 C CA . ASN A 1 144 ? -2.504 -21.010 -5.763 1.00 88.56 144 ASN A CA 1
ATOM 1111 C C . ASN A 1 144 ? -2.787 -19.604 -5.219 1.00 88.56 144 ASN A C 1
ATOM 1113 O O . ASN A 1 144 ? -3.673 -18.902 -5.706 1.00 88.56 144 ASN A O 1
ATOM 1117 N N . TYR A 1 145 ? -1.977 -19.171 -4.255 1.00 88.31 145 TYR A N 1
ATOM 1118 C CA . TYR A 1 145 ? -2.007 -17.828 -3.678 1.00 88.31 145 TYR A CA 1
ATOM 1119 C C . TYR A 1 145 ? -0.649 -17.129 -3.825 1.00 88.31 145 TYR A C 1
ATOM 1121 O O . TYR A 1 145 ? 0.387 -17.784 -3.977 1.00 88.31 145 TYR A O 1
ATOM 1129 N N . ILE A 1 146 ? -0.649 -15.793 -3.770 1.00 89.94 146 ILE A N 1
ATOM 1130 C CA . ILE A 1 146 ? 0.577 -14.984 -3.777 1.00 89.94 146 ILE A CA 1
ATOM 1131 C C . ILE A 1 146 ? 1.221 -15.072 -2.391 1.00 89.94 146 ILE A C 1
ATOM 1133 O O . ILE A 1 146 ? 0.641 -14.638 -1.403 1.00 89.94 146 ILE A O 1
ATOM 1137 N N . HIS A 1 147 ? 2.418 -15.648 -2.320 1.00 89.62 147 HIS A N 1
ATOM 1138 C CA . HIS A 1 147 ? 3.171 -15.821 -1.080 1.00 89.62 147 HIS A CA 1
ATOM 1139 C C . HIS A 1 147 ? 4.144 -14.670 -0.815 1.00 89.62 147 HIS A C 1
ATOM 1141 O O . HIS A 1 147 ? 4.329 -14.277 0.330 1.00 89.62 147 HIS A O 1
ATOM 1147 N N . SER A 1 148 ? 4.795 -14.150 -1.854 1.00 90.25 148 SER A N 1
ATOM 1148 C CA . SER A 1 148 ? 5.763 -13.058 -1.724 1.00 90.25 148 SER A CA 1
ATOM 1149 C C . SER A 1 148 ? 5.751 -12.182 -2.963 1.00 90.25 148 SER A C 1
ATOM 1151 O O . SER A 1 148 ? 5.406 -12.642 -4.055 1.00 90.25 148 SER A O 1
ATOM 1153 N N . ILE A 1 149 ? 6.207 -10.947 -2.792 1.00 90.81 149 ILE A N 1
ATOM 1154 C CA . ILE A 1 149 ? 6.597 -10.061 -3.887 1.00 90.81 149 ILE A CA 1
ATOM 1155 C C . ILE A 1 149 ? 8.115 -9.984 -3.866 1.00 90.81 149 ILE A C 1
ATOM 1157 O O . ILE A 1 149 ? 8.691 -9.789 -2.798 1.00 90.81 149 ILE A O 1
ATOM 1161 N N . TYR A 1 150 ? 8.761 -10.161 -5.011 1.00 88.31 150 TYR A N 1
ATOM 1162 C CA . TYR A 1 150 ? 10.199 -9.950 -5.132 1.00 88.31 150 TYR A CA 1
ATOM 1163 C C . TYR A 1 150 ? 10.477 -8.778 -6.059 1.00 88.31 150 TYR A C 1
ATOM 1165 O O . TYR A 1 150 ? 9.743 -8.552 -7.022 1.00 88.31 150 TYR A O 1
ATOM 1173 N N . PHE A 1 151 ? 11.547 -8.058 -5.764 1.00 87.31 151 PHE A N 1
ATOM 1174 C CA . PHE A 1 151 ? 11.945 -6.836 -6.431 1.00 87.31 151 PHE A CA 1
ATOM 1175 C C . PHE A 1 151 ? 13.388 -6.959 -6.894 1.00 87.31 151 PHE A C 1
ATOM 1177 O O . PHE A 1 151 ? 14.239 -7.423 -6.136 1.00 87.31 151 PHE A O 1
ATOM 1184 N N . GLY A 1 152 ? 13.663 -6.542 -8.127 1.00 82.25 152 GLY A N 1
ATOM 1185 C CA . GLY A 1 152 ? 15.026 -6.292 -8.579 1.00 82.25 152 GLY A CA 1
ATOM 1186 C C . GLY A 1 152 ? 15.406 -4.844 -8.308 1.00 82.25 152 GLY A C 1
ATOM 1187 O O . GLY A 1 152 ? 14.587 -3.932 -8.470 1.00 82.25 152 GLY A O 1
ATOM 1188 N N . MET A 1 153 ? 16.646 -4.648 -7.873 1.00 76.38 153 MET A N 1
ATOM 1189 C CA . MET A 1 153 ? 17.211 -3.332 -7.591 1.00 76.38 153 MET A CA 1
ATOM 1190 C C . MET A 1 153 ? 18.361 -3.014 -8.533 1.00 76.38 153 MET A C 1
ATOM 1192 O O . MET A 1 153 ? 19.216 -3.858 -8.803 1.00 76.38 153 MET A O 1
ATOM 1196 N N . GLU A 1 154 ? 18.417 -1.753 -8.947 1.00 68.50 154 GLU A N 1
ATOM 1197 C CA . GLU A 1 154 ? 19.583 -1.157 -9.593 1.00 68.50 154 GLU A CA 1
ATOM 1198 C C . GLU A 1 154 ? 20.198 -0.117 -8.641 1.00 68.50 154 GLU A C 1
ATOM 1200 O O . GLU A 1 154 ? 19.482 0.642 -7.979 1.00 68.50 154 GLU A O 1
ATOM 1205 N N . ASP A 1 155 ? 21.527 -0.146 -8.502 1.00 65.31 155 ASP A N 1
ATOM 1206 C CA . ASP A 1 155 ? 22.336 0.765 -7.673 1.00 65.31 155 ASP A CA 1
ATOM 1207 C C . ASP A 1 155 ? 21.887 0.942 -6.204 1.00 65.31 155 ASP A C 1
ATOM 1209 O O . ASP A 1 155 ? 22.204 1.951 -5.571 1.00 65.31 155 ASP A O 1
ATOM 1213 N N . ASN A 1 156 ? 21.168 -0.039 -5.639 1.00 63.72 156 ASN A N 1
ATOM 1214 C CA . ASN A 1 156 ? 20.630 -0.046 -4.266 1.00 63.72 156 ASN A CA 1
ATOM 1215 C C . ASN A 1 156 ? 19.764 1.175 -3.904 1.00 63.72 156 ASN A C 1
ATOM 1217 O O . ASN A 1 156 ? 19.695 1.557 -2.736 1.00 63.72 156 ASN A O 1
ATOM 1221 N N . ARG A 1 157 ? 19.127 1.822 -4.887 1.00 72.00 157 ARG A N 1
ATOM 1222 C CA . ARG A 1 157 ? 18.325 3.035 -4.641 1.00 72.00 157 ARG A CA 1
ATOM 1223 C C . ARG A 1 157 ? 16.847 2.868 -4.945 1.00 72.00 157 ARG A C 1
ATOM 1225 O O . ARG A 1 157 ? 16.026 3.453 -4.246 1.00 72.00 157 ARG A O 1
ATOM 1232 N N . THR A 1 158 ? 16.511 2.131 -6.000 1.00 79.44 158 THR A N 1
ATOM 1233 C CA . THR A 1 158 ? 15.148 2.082 -6.542 1.00 79.44 158 THR A CA 1
ATOM 1234 C C . THR A 1 158 ? 14.851 0.709 -7.125 1.00 79.44 158 THR A C 1
ATOM 1236 O O . THR A 1 158 ? 15.709 0.118 -7.787 1.00 79.44 158 THR A O 1
ATOM 1239 N N . PHE A 1 159 ? 13.632 0.213 -6.926 1.00 84.75 159 PHE A N 1
ATOM 1240 C CA . PHE A 1 159 ? 13.183 -1.023 -7.550 1.00 84.75 159 PHE A CA 1
ATOM 1241 C C . PHE A 1 159 ? 12.914 -0.803 -9.036 1.00 84.75 159 PHE A C 1
ATOM 1243 O O . PHE A 1 159 ? 12.086 0.022 -9.430 1.00 84.75 159 PHE A O 1
ATOM 1250 N N . THR A 1 160 ? 13.607 -1.575 -9.865 1.00 80.56 160 THR A N 1
ATOM 1251 C CA . THR A 1 160 ? 13.524 -1.520 -11.330 1.00 80.56 160 THR A CA 1
ATOM 1252 C C . THR A 1 160 ? 12.791 -2.723 -11.910 1.00 80.56 160 THR A C 1
ATOM 1254 O O . THR A 1 160 ? 12.444 -2.734 -13.090 1.00 80.56 160 THR A O 1
ATOM 1257 N N . SER A 1 161 ? 12.484 -3.731 -11.100 1.00 82.25 161 SER A N 1
ATOM 1258 C CA . SER A 1 161 ? 11.672 -4.865 -11.522 1.00 82.25 161 SER A CA 1
ATOM 1259 C C . SER A 1 161 ? 10.908 -5.466 -10.352 1.00 82.25 161 SER A C 1
ATOM 1261 O O . SER A 1 161 ? 11.261 -5.268 -9.192 1.00 82.25 161 SER A O 1
ATOM 1263 N N . CYS A 1 162 ? 9.820 -6.171 -10.652 1.00 87.69 162 CYS A N 1
ATOM 1264 C CA . CYS A 1 162 ? 8.959 -6.786 -9.649 1.00 87.69 162 CYS A CA 1
ATOM 1265 C C . CYS A 1 162 ? 8.326 -8.068 -10.199 1.00 87.69 162 CYS A C 1
ATOM 1267 O O . CYS A 1 162 ? 8.028 -8.173 -11.392 1.00 87.69 162 CYS A O 1
ATOM 1269 N N . GLY A 1 163 ? 8.066 -9.034 -9.325 1.00 86.38 163 GLY A N 1
ATOM 1270 C CA . GLY A 1 163 ? 7.259 -10.204 -9.642 1.00 86.38 163 GLY A CA 1
ATOM 1271 C C . GLY A 1 163 ? 6.675 -10.869 -8.402 1.00 86.38 163 GLY A C 1
ATOM 1272 O O . GLY A 1 163 ? 6.844 -10.389 -7.282 1.00 86.38 163 GLY A O 1
ATOM 1273 N N . ILE A 1 164 ? 5.969 -11.981 -8.610 1.00 88.31 164 ILE A N 1
ATOM 1274 C CA . ILE A 1 164 ? 5.342 -12.749 -7.526 1.00 88.31 164 ILE A CA 1
ATOM 1275 C C . ILE A 1 164 ? 5.971 -14.127 -7.348 1.00 88.31 164 ILE A C 1
ATOM 1277 O O . ILE A 1 164 ? 6.325 -14.805 -8.313 1.00 88.31 164 ILE A O 1
ATOM 1281 N N . VAL A 1 165 ? 6.020 -14.568 -6.096 1.00 87.38 165 VAL A N 1
ATOM 1282 C CA . VAL A 1 165 ? 6.196 -15.972 -5.720 1.00 87.38 165 VAL A CA 1
ATOM 1283 C C . VAL A 1 165 ? 4.838 -16.503 -5.296 1.00 87.38 165 VAL A C 1
ATOM 1285 O O . VAL A 1 165 ? 4.166 -15.879 -4.474 1.00 87.38 165 VAL A O 1
ATOM 1288 N N . TYR A 1 166 ? 4.430 -17.657 -5.819 1.00 88.62 166 TYR A N 1
ATOM 1289 C CA . TYR A 1 166 ? 3.151 -18.278 -5.470 1.00 88.62 166 TYR A CA 1
ATOM 1290 C C . TYR A 1 166 ? 3.323 -19.662 -4.839 1.00 88.62 166 TYR A C 1
ATOM 1292 O O . TYR A 1 166 ? 4.367 -20.311 -4.974 1.00 88.62 166 TYR A O 1
ATOM 1300 N N . ARG A 1 167 ? 2.287 -20.109 -4.124 1.00 87.50 167 ARG A N 1
ATOM 1301 C CA . ARG A 1 167 ? 2.213 -21.427 -3.477 1.00 87.50 167 ARG A CA 1
ATOM 1302 C C . ARG A 1 167 ? 0.842 -22.054 -3.671 1.00 87.50 167 ARG A C 1
ATOM 1304 O O . ARG A 1 167 ? -0.153 -21.341 -3.759 1.00 87.50 167 ARG A O 1
ATOM 1311 N N . ALA A 1 168 ? 0.806 -23.383 -3.691 1.00 88.62 168 ALA A N 1
ATOM 1312 C CA . ALA A 1 168 ? -0.437 -24.138 -3.746 1.00 88.62 168 ALA A CA 1
ATOM 1313 C C . ALA A 1 168 ? -1.263 -23.923 -2.471 1.00 88.62 168 ALA A C 1
ATOM 1315 O O . ALA A 1 168 ? -0.715 -23.895 -1.368 1.00 88.62 168 ALA A O 1
ATOM 1316 N N . GLY A 1 169 ? -2.578 -23.804 -2.636 1.00 86.62 169 GLY A N 1
ATOM 1317 C CA . GLY A 1 169 ? -3.537 -23.603 -1.555 1.00 86.62 169 GLY A CA 1
ATOM 1318 C C . GLY A 1 169 ? -4.417 -22.372 -1.758 1.00 86.62 169 GLY A C 1
ATOM 1319 O O . GLY A 1 169 ? -4.324 -21.660 -2.757 1.00 86.62 169 GLY A O 1
ATOM 1320 N N . SER A 1 170 ? -5.273 -22.125 -0.773 1.00 82.44 170 SER A N 1
ATOM 1321 C CA . SER A 1 170 ? -6.144 -20.954 -0.685 1.00 82.44 170 SER A CA 1
ATOM 1322 C C . SER A 1 170 ? -5.900 -20.235 0.636 1.00 82.44 170 SER A C 1
ATOM 1324 O O . SER A 1 170 ? -5.708 -20.886 1.662 1.00 82.44 170 SER A O 1
ATOM 1326 N N . ARG A 1 171 ? -5.939 -18.903 0.615 1.00 84.56 171 ARG A N 1
ATOM 1327 C CA . ARG A 1 171 ? -5.828 -18.050 1.802 1.00 84.56 171 ARG A CA 1
ATOM 1328 C C . ARG A 1 171 ? -6.939 -17.009 1.820 1.00 84.56 171 ARG A C 1
ATOM 1330 O O . ARG A 1 171 ? -7.514 -16.696 0.777 1.00 84.56 171 ARG A O 1
ATOM 1337 N N . GLY A 1 172 ? -7.178 -16.459 3.006 1.00 83.19 172 GLY A N 1
ATOM 1338 C CA . GLY A 1 172 ? -8.225 -15.479 3.243 1.00 83.19 172 GLY A CA 1
ATOM 1339 C C . GLY A 1 172 ? -9.614 -16.104 3.312 1.00 83.19 172 GLY A C 1
ATOM 1340 O O . GLY A 1 172 ? -9.839 -17.262 2.963 1.00 83.19 172 GLY A O 1
ATOM 1341 N N . SER A 1 173 ? -10.559 -15.310 3.790 1.00 84.31 173 SER A N 1
ATOM 1342 C CA . SER A 1 173 ? -11.980 -15.639 3.837 1.00 84.31 173 SER A CA 1
ATOM 1343 C C . SER A 1 173 ? -12.759 -14.633 2.994 1.00 84.31 173 SER A C 1
ATOM 1345 O O . SER A 1 173 ? -12.302 -13.497 2.847 1.00 84.31 173 SER A O 1
ATOM 1347 N N . PRO A 1 174 ? -13.925 -15.000 2.437 1.00 79.69 174 PRO A N 1
ATOM 1348 C CA . PRO A 1 174 ? -14.789 -14.039 1.763 1.00 79.69 174 PRO A CA 1
ATOM 1349 C C . PRO A 1 174 ? -15.070 -12.841 2.669 1.00 79.69 174 PRO A C 1
ATOM 1351 O O . PRO A 1 174 ? -15.203 -13.002 3.886 1.00 79.69 174 PRO A O 1
ATOM 1354 N N . HIS A 1 175 ? -15.181 -11.652 2.079 1.00 71.50 175 HIS A N 1
ATOM 1355 C CA . HIS A 1 175 ? -15.587 -10.472 2.830 1.00 71.50 175 HIS A CA 1
ATOM 1356 C C . HIS A 1 175 ? -16.944 -10.749 3.505 1.00 71.50 175 HIS A C 1
ATOM 1358 O O . HIS A 1 175 ? -17.893 -11.130 2.808 1.00 71.50 175 HIS A O 1
ATOM 1364 N N . PRO A 1 176 ? -17.074 -10.590 4.836 1.00 70.44 176 PRO A N 1
ATOM 1365 C CA . PRO A 1 176 ? -18.340 -10.830 5.514 1.00 70.44 176 PRO A CA 1
ATOM 1366 C C . PRO A 1 176 ? -19.425 -9.906 4.954 1.00 70.44 176 PRO A C 1
ATOM 1368 O O . PRO A 1 176 ? -19.222 -8.699 4.849 1.00 70.44 176 PRO A O 1
ATOM 1371 N N . SER A 1 177 ? -20.602 -10.440 4.626 1.00 58.78 177 SER A N 1
ATOM 1372 C CA . SER A 1 177 ? -21.719 -9.638 4.097 1.00 58.78 177 SER A CA 1
ATOM 1373 C C . SER A 1 177 ? -22.251 -8.599 5.093 1.00 58.78 177 SER A C 1
ATOM 1375 O O . SER A 1 177 ? -22.918 -7.649 4.695 1.00 58.78 177 SER A O 1
ATOM 1377 N N . SER A 1 178 ? -21.969 -8.787 6.385 1.00 55.53 178 SER A N 1
ATOM 1378 C CA . SER A 1 178 ? -22.322 -7.871 7.473 1.00 55.53 178 SER A CA 1
ATOM 1379 C C . SER A 1 178 ? -21.303 -6.754 7.690 1.00 55.53 178 SER A C 1
ATOM 1381 O O . SER A 1 178 ? -21.603 -5.794 8.399 1.00 55.53 178 SER A O 1
ATOM 1383 N N . TRP A 1 179 ? -20.102 -6.870 7.119 1.00 51.38 179 TRP A N 1
ATOM 1384 C CA . TRP A 1 179 ? -19.119 -5.798 7.174 1.00 51.38 179 TRP A CA 1
ATOM 1385 C C . TRP A 1 179 ? -19.476 -4.783 6.086 1.00 51.38 179 TRP A C 1
ATOM 1387 O O . TRP A 1 179 ? -19.805 -5.185 4.966 1.00 51.38 179 TRP A O 1
ATOM 1397 N N . PRO A 1 180 ? -19.462 -3.473 6.382 1.00 52.75 180 PRO A N 1
ATOM 1398 C CA . PRO A 1 180 ? -19.663 -2.481 5.340 1.00 52.75 180 PRO A CA 1
ATOM 1399 C C . PRO A 1 180 ? -18.586 -2.700 4.280 1.00 52.75 180 PRO A C 1
ATOM 1401 O O . PRO A 1 180 ? -17.413 -2.842 4.621 1.00 52.75 180 PRO A O 1
ATOM 1404 N N . ILE A 1 181 ? -18.982 -2.757 3.004 1.00 48.78 181 ILE A N 1
ATOM 1405 C CA . ILE A 1 181 ? -18.023 -2.753 1.897 1.00 48.78 181 ILE A CA 1
ATOM 1406 C C . ILE A 1 181 ? -17.160 -1.515 2.122 1.00 48.78 181 ILE A C 1
ATOM 1408 O O . ILE A 1 181 ? -17.663 -0.394 2.017 1.00 48.78 181 ILE A O 1
ATOM 1412 N N . LEU A 1 182 ? -15.890 -1.720 2.476 1.00 48.50 182 LEU A N 1
ATOM 1413 C CA . LEU A 1 182 ? -14.908 -0.660 2.661 1.00 48.50 182 LEU A CA 1
ATOM 1414 C C . LEU A 1 182 ? -14.569 -0.087 1.284 1.00 48.50 182 LEU A C 1
ATOM 1416 O O . LEU A 1 182 ? -13.465 -0.251 0.776 1.00 48.50 182 LEU A O 1
ATOM 1420 N N . ARG A 1 183 ? -15.536 0.580 0.648 1.00 48.19 183 ARG A N 1
ATOM 1421 C CA . ARG A 1 183 ? -15.202 1.597 -0.332 1.00 48.19 183 ARG A CA 1
ATOM 1422 C C . ARG A 1 183 ? -14.606 2.723 0.491 1.00 48.19 183 ARG A C 1
ATOM 1424 O O . ARG A 1 183 ? -15.324 3.282 1.323 1.00 48.19 183 ARG A O 1
ATOM 1431 N N . PRO A 1 184 ? -13.311 3.014 0.344 1.00 53.28 184 PRO A N 1
ATOM 1432 C CA . PRO A 1 184 ? -12.742 4.138 1.049 1.00 53.28 184 PRO A CA 1
ATOM 1433 C C . PRO A 1 184 ? -13.556 5.377 0.679 1.00 53.28 184 PRO A C 1
ATOM 1435 O O . PRO A 1 184 ? -13.729 5.689 -0.502 1.00 53.28 184 PRO A O 1
ATOM 1438 N N . ASN A 1 185 ? -14.116 6.048 1.686 1.00 51.16 185 ASN A N 1
ATOM 1439 C CA . ASN A 1 185 ? -14.748 7.338 1.468 1.00 51.16 185 ASN A CA 1
ATOM 1440 C C . ASN A 1 185 ? -13.637 8.298 1.056 1.00 51.16 185 ASN A C 1
ATOM 1442 O O . ASN A 1 185 ? -12.836 8.737 1.880 1.00 51.16 185 ASN A O 1
ATOM 1446 N N . ARG A 1 186 ? -13.552 8.562 -0.247 1.00 57.62 186 ARG A N 1
ATOM 1447 C CA . ARG A 1 186 ? -12.566 9.477 -0.801 1.00 57.62 186 ARG A CA 1
ATOM 1448 C C . ARG A 1 186 ? -12.962 10.896 -0.423 1.00 57.62 186 ARG A C 1
ATOM 1450 O O . ARG A 1 186 ? -13.979 11.406 -0.892 1.00 57.62 186 ARG A O 1
ATOM 1457 N N . ILE A 1 187 ? -12.137 11.542 0.389 1.00 55.31 187 ILE A N 1
ATOM 1458 C CA . ILE A 1 187 ? -12.214 12.986 0.590 1.00 55.31 187 ILE A CA 1
ATOM 1459 C C . ILE A 1 187 ? -11.457 13.623 -0.577 1.00 55.31 187 ILE A C 1
ATOM 1461 O O . ILE A 1 187 ? -10.229 13.647 -0.595 1.00 55.31 187 ILE A O 1
ATOM 1465 N N . THR A 1 188 ? -12.191 14.083 -1.591 1.00 56.19 188 THR A N 1
ATOM 1466 C CA . THR A 1 188 ? -11.619 14.858 -2.701 1.00 56.19 188 THR A CA 1
ATOM 1467 C C . THR A 1 188 ? -11.769 16.345 -2.379 1.00 56.19 188 THR A C 1
ATOM 1469 O O . THR A 1 188 ? -12.909 16.793 -2.226 1.00 56.19 188 THR A O 1
ATOM 1472 N N . PRO A 1 189 ? -10.675 17.125 -2.291 1.00 53.78 189 PRO A N 1
ATOM 1473 C CA . PRO A 1 189 ? -10.763 18.573 -2.137 1.00 53.78 189 PRO A CA 1
ATOM 1474 C C . PRO A 1 189 ? -11.622 19.213 -3.233 1.00 53.78 189 PRO A C 1
ATOM 1476 O O . PRO A 1 189 ? -11.595 18.780 -4.388 1.00 53.78 189 PRO A O 1
ATOM 1479 N N . ARG A 1 190 ? -12.418 20.232 -2.880 1.00 43.69 190 ARG A N 1
ATOM 1480 C CA . ARG A 1 190 ? -13.197 20.986 -3.871 1.00 43.69 190 ARG A CA 1
ATOM 1481 C C . ARG A 1 190 ? -12.261 21.883 -4.683 1.00 43.69 190 ARG A C 1
ATOM 1483 O O . ARG A 1 190 ? -11.795 22.893 -4.171 1.00 43.69 190 ARG A O 1
ATOM 1490 N N . GLY A 1 191 ? -12.076 21.510 -5.944 1.00 45.34 191 GLY A N 1
ATOM 1491 C CA . GLY A 1 191 ? -11.284 22.225 -6.944 1.00 45.34 191 GLY A CA 1
ATOM 1492 C C . GLY A 1 191 ? -10.295 21.256 -7.604 1.00 45.34 191 GLY A C 1
ATOM 1493 O O . GLY A 1 191 ? -9.587 20.478 -6.971 1.00 45.34 191 GLY A O 1
ATOM 1494 N N . GLY A 1 192 ? -10.480 21.096 -8.910 1.00 41.41 192 GLY A N 1
ATOM 1495 C CA . GLY A 1 192 ? -10.123 19.882 -9.630 1.00 41.41 192 GLY A CA 1
ATOM 1496 C C . GLY A 1 192 ? -8.635 19.730 -9.931 1.00 41.41 192 GLY A C 1
ATOM 1497 O O . GLY A 1 192 ? -7.957 20.687 -10.261 1.00 41.41 192 GLY A O 1
ATOM 1498 N N . TYR A 1 193 ? -8.190 18.469 -9.927 1.00 43.59 193 TYR A N 1
ATOM 1499 C CA . TYR A 1 193 ? -7.412 17.795 -10.986 1.00 43.59 193 TYR A CA 1
ATOM 1500 C C . TYR A 1 193 ? -6.123 18.414 -11.579 1.00 43.59 193 TYR A C 1
ATOM 1502 O O . TYR A 1 193 ? -5.523 17.763 -12.434 1.00 43.59 193 TYR A O 1
ATOM 1510 N N . GLU A 1 194 ? -5.632 19.573 -11.137 1.00 40.50 194 GLU A N 1
ATOM 1511 C CA . GLU 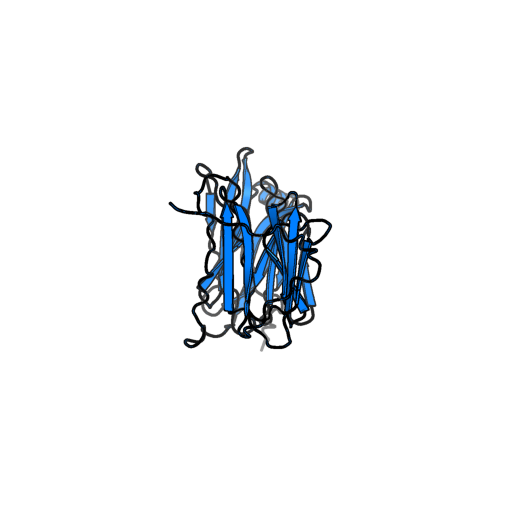A 1 194 ? -4.553 20.297 -11.837 1.00 40.50 194 GLU A CA 1
ATOM 1512 C C . GLU A 1 194 ? -3.188 20.305 -11.133 1.00 40.50 194 GLU A C 1
ATOM 1514 O O . GLU A 1 194 ? -2.241 20.924 -11.619 1.00 40.50 194 GLU A O 1
ATOM 1519 N N . HIS A 1 195 ? -3.013 19.549 -10.045 1.00 41.94 195 HIS A N 1
ATOM 1520 C CA . HIS A 1 195 ? -1.670 19.273 -9.533 1.00 41.94 195 HIS A CA 1
ATOM 1521 C C . HIS A 1 195 ? -1.145 17.922 -10.050 1.00 41.94 195 HIS A C 1
ATOM 1523 O O . HIS A 1 195 ? -1.758 16.890 -9.779 1.00 41.94 195 HIS A O 1
ATOM 1529 N N . PRO A 1 196 ? 0.032 17.872 -10.715 1.00 43.06 196 PRO A N 1
ATOM 1530 C CA . PRO A 1 196 ? 0.614 16.641 -11.278 1.00 43.06 196 PRO A CA 1
ATOM 1531 C C . PRO A 1 196 ? 1.074 15.621 -10.216 1.00 43.06 196 PRO A C 1
ATOM 1533 O O . PRO A 1 196 ? 1.740 14.642 -10.535 1.00 43.06 196 PRO A O 1
ATOM 1536 N N . ARG A 1 197 ? 0.752 15.862 -8.942 1.00 50.09 197 ARG A N 1
ATOM 1537 C CA . ARG A 1 197 ? 1.115 15.070 -7.765 1.00 50.09 197 ARG A CA 1
ATOM 1538 C C . ARG A 1 197 ? -0.135 14.783 -6.937 1.00 50.09 197 ARG A C 1
ATOM 1540 O O . ARG A 1 197 ? -0.245 15.231 -5.801 1.00 50.09 197 ARG A O 1
ATOM 1547 N N . GLN A 1 198 ? -1.102 14.089 -7.525 1.00 50.91 198 GLN A N 1
ATOM 1548 C CA . GLN A 1 198 ? -2.159 13.473 -6.731 1.00 50.91 198 GLN A CA 1
ATOM 1549 C C . GLN A 1 198 ? -1.621 12.141 -6.211 1.00 50.91 198 GLN A C 1
ATOM 1551 O O . GLN A 1 198 ? -1.276 11.262 -6.996 1.00 50.91 198 GLN A O 1
ATOM 1556 N N . TYR A 1 199 ? -1.507 12.025 -4.893 1.00 53.53 199 TYR A N 1
ATOM 1557 C CA . TYR A 1 199 ? -1.208 10.768 -4.220 1.00 53.53 199 TYR A CA 1
ATOM 1558 C C . TYR A 1 199 ? -2.421 10.424 -3.372 1.00 53.53 199 TYR A C 1
ATOM 1560 O O . TYR A 1 199 ? -2.936 11.270 -2.640 1.00 53.53 199 TYR A O 1
ATOM 1568 N N . GLU A 1 200 ? -2.918 9.205 -3.530 1.00 55.28 200 GLU A N 1
ATOM 1569 C CA . GLU A 1 200 ? -4.021 8.704 -2.727 1.00 55.28 200 GLU A CA 1
ATOM 1570 C C . GLU A 1 200 ? -3.421 7.933 -1.556 1.00 55.28 200 GLU A C 1
ATOM 1572 O O . GLU A 1 200 ? -2.843 6.865 -1.733 1.00 55.28 200 GLU A O 1
ATOM 1577 N N . SER A 1 201 ? -3.530 8.498 -0.357 1.00 55.53 201 SER A N 1
ATOM 1578 C CA . SER A 1 201 ? -3.228 7.784 0.879 1.00 55.53 201 SER A CA 1
ATOM 1579 C C . SER A 1 201 ? -4.533 7.283 1.476 1.00 55.53 201 SER A C 1
ATOM 1581 O O . SER A 1 201 ? -5.535 8.000 1.509 1.00 55.53 201 SER A O 1
ATOM 1583 N N . TYR A 1 202 ? -4.514 6.050 1.959 1.00 61.78 202 TYR A N 1
ATOM 1584 C CA . TYR A 1 202 ? -5.645 5.427 2.619 1.00 61.78 202 TYR A CA 1
ATOM 1585 C C . TYR A 1 202 ? -5.202 5.056 4.017 1.00 61.78 202 TYR A C 1
ATOM 1587 O O . TYR A 1 202 ? -4.070 4.623 4.203 1.00 61.78 202 TYR A O 1
ATOM 1595 N N . ALA A 1 203 ? -6.098 5.225 4.975 1.00 66.19 203 ALA A N 1
ATOM 1596 C CA . ALA A 1 203 ? -5.868 4.740 6.314 1.00 66.19 203 ALA A CA 1
ATOM 1597 C C . ALA A 1 203 ? -7.130 4.102 6.866 1.00 66.19 203 ALA A C 1
ATOM 1599 O O . ALA A 1 203 ? -8.249 4.550 6.582 1.00 66.19 203 ALA A O 1
ATOM 1600 N N . SER A 1 204 ? -6.950 3.054 7.662 1.00 69.12 204 SER A N 1
ATOM 1601 C CA . SER A 1 204 ? -8.063 2.525 8.440 1.00 69.12 204 SER A CA 1
ATOM 1602 C C . SER A 1 204 ? -8.329 3.464 9.604 1.00 69.12 204 SER A C 1
ATOM 1604 O O . SER A 1 204 ? -7.411 3.866 10.315 1.00 69.12 204 SER A O 1
ATOM 1606 N N . LEU A 1 205 ? -9.600 3.774 9.834 1.00 76.81 205 LEU A N 1
ATOM 1607 C CA . LEU A 1 205 ? -10.039 4.429 11.067 1.00 76.81 205 LEU A CA 1
ATOM 1608 C C . LEU A 1 205 ? -10.442 3.404 12.140 1.00 76.81 205 LEU A C 1
ATOM 1610 O O . LEU A 1 205 ? -10.737 3.765 13.278 1.00 76.81 205 LEU A O 1
ATOM 1614 N N . VAL A 1 206 ? -10.448 2.113 11.789 1.00 74.00 206 VAL A N 1
ATOM 1615 C CA . VAL A 1 206 ? -10.762 1.016 12.707 1.00 74.00 206 VAL A CA 1
ATOM 1616 C C . VAL A 1 206 ? -9.554 0.730 13.589 1.00 74.00 206 VAL A C 1
ATOM 1618 O O . VAL A 1 206 ? -8.460 0.482 13.087 1.00 74.00 206 VAL A O 1
ATOM 1621 N N . GLY A 1 207 ? -9.774 0.718 14.905 1.00 75.44 207 GLY A N 1
ATOM 1622 C CA . GLY A 1 207 ? -8.733 0.410 15.887 1.00 75.44 207 GLY A CA 1
ATOM 1623 C C . GLY A 1 207 ? -7.688 1.512 16.050 1.00 75.44 207 GLY A C 1
ATOM 1624 O O . GLY A 1 207 ? -6.617 1.238 16.585 1.00 75.44 207 GLY A O 1
ATOM 1625 N N . VAL A 1 208 ? -7.969 2.732 15.575 1.00 84.62 208 VAL A N 1
ATOM 1626 C CA . VAL A 1 208 ? -7.121 3.901 15.828 1.00 84.62 208 VAL A CA 1
ATOM 1627 C C . VAL A 1 208 ? -7.203 4.256 17.310 1.00 84.62 208 VAL A C 1
ATOM 1629 O O . VAL A 1 208 ? -8.282 4.498 17.841 1.00 84.62 208 VAL A O 1
ATOM 1632 N N . SER A 1 209 ? -6.047 4.305 17.959 1.00 85.38 209 SER A N 1
ATOM 1633 C CA . SER A 1 209 ? -5.881 4.606 19.380 1.00 85.38 209 SER A CA 1
ATOM 1634 C C . SER A 1 209 ? -5.371 6.026 19.613 1.00 85.38 209 SER A C 1
ATOM 1636 O O . SER A 1 209 ? -5.666 6.648 20.635 1.00 85.38 209 SER A O 1
ATOM 1638 N N . ARG A 1 210 ? -4.615 6.570 18.655 1.00 89.94 210 ARG A N 1
ATOM 1639 C CA . ARG A 1 210 ? -4.065 7.926 18.719 1.00 89.94 210 ARG A CA 1
ATOM 1640 C C . ARG A 1 210 ? -3.831 8.494 17.323 1.00 89.94 210 ARG A C 1
ATOM 1642 O O . ARG A 1 210 ? -3.462 7.763 16.415 1.00 89.94 210 ARG A O 1
ATOM 1649 N N . ILE A 1 211 ? -3.999 9.800 17.159 1.00 90.88 211 ILE A N 1
ATOM 1650 C CA . ILE A 1 211 ? -3.756 10.542 15.917 1.00 90.88 211 ILE A CA 1
ATOM 1651 C C . ILE A 1 211 ? -2.841 11.718 16.236 1.00 90.88 211 ILE A C 1
ATOM 1653 O O . ILE A 1 211 ? -3.164 12.507 17.117 1.00 90.88 211 ILE A O 1
ATOM 1657 N N . LEU A 1 212 ? -1.731 11.857 15.518 1.00 89.88 212 LEU A N 1
ATOM 1658 C CA . LEU A 1 212 ? -0.906 13.064 15.516 1.00 89.88 212 LEU A CA 1
ATOM 1659 C C . LEU A 1 212 ? -1.183 13.848 14.242 1.00 89.88 212 LEU A C 1
ATOM 1661 O O . LEU A 1 212 ? -1.245 13.264 13.161 1.00 89.88 212 LEU A O 1
ATOM 1665 N N . PHE A 1 213 ? -1.312 15.161 14.365 1.00 88.88 213 PHE A N 1
ATOM 1666 C CA . PHE A 1 213 ? -1.558 16.062 13.250 1.00 88.88 213 PHE A CA 1
ATOM 1667 C C . PHE A 1 213 ? -0.306 16.875 12.964 1.00 88.88 213 PHE A C 1
ATOM 1669 O O . PHE A 1 213 ? 0.312 17.409 13.880 1.00 88.88 213 PHE A O 1
ATOM 1676 N N . TYR A 1 214 ? 0.053 16.995 11.691 1.00 85.06 214 TYR A N 1
ATOM 1677 C CA . TYR A 1 214 ? 1.218 17.750 11.249 1.00 85.06 214 TYR A CA 1
ATOM 1678 C C . TYR A 1 214 ? 0.748 18.925 10.403 1.00 85.06 214 TYR A C 1
ATOM 1680 O O . TYR A 1 214 ? 0.131 18.739 9.347 1.00 85.06 214 TYR A O 1
ATOM 1688 N N . ARG A 1 215 ? 1.044 20.140 10.873 1.00 82.12 215 ARG A N 1
ATOM 1689 C CA . ARG A 1 215 ? 0.775 21.389 10.161 1.00 82.12 215 ARG A CA 1
ATOM 1690 C C . ARG A 1 215 ? 2.064 22.194 9.998 1.00 82.12 215 ARG A C 1
ATOM 1692 O O . ARG A 1 215 ? 2.926 22.163 10.866 1.00 82.12 215 ARG A O 1
ATOM 1699 N N . ALA A 1 216 ? 2.178 22.930 8.898 1.00 76.69 216 ALA A N 1
ATOM 1700 C CA . ALA A 1 216 ? 3.215 23.943 8.700 1.00 76.69 216 ALA A CA 1
ATOM 1701 C C . ALA A 1 216 ? 2.616 25.156 7.991 1.00 76.69 216 ALA A C 1
ATOM 1703 O O . ALA A 1 216 ? 1.822 24.996 7.063 1.00 76.69 216 ALA A O 1
ATOM 1704 N N . ASP A 1 217 ? 2.969 26.362 8.437 1.00 74.75 217 ASP A N 1
ATOM 1705 C CA . ASP A 1 217 ? 2.479 27.631 7.876 1.00 74.75 217 ASP A CA 1
ATOM 1706 C C . ASP A 1 217 ? 0.944 27.688 7.735 1.00 74.75 217 ASP A C 1
ATOM 1708 O O . ASP A 1 217 ? 0.406 28.129 6.717 1.00 74.75 217 ASP A O 1
ATOM 1712 N N . GLY A 1 218 ? 0.226 27.167 8.740 1.00 67.31 218 GLY A N 1
ATOM 1713 C CA . GLY A 1 218 ? -1.240 27.106 8.751 1.00 67.31 218 GLY A CA 1
ATOM 1714 C C . GLY A 1 218 ? -1.856 26.074 7.796 1.00 67.31 218 GLY A C 1
ATOM 1715 O O . GLY A 1 218 ? -3.062 26.102 7.572 1.00 67.31 218 GLY A O 1
ATOM 1716 N N . LYS A 1 219 ? -1.056 25.166 7.223 1.00 70.00 219 LYS A N 1
ATOM 1717 C CA . LYS A 1 219 ? -1.500 24.152 6.253 1.00 70.00 219 LYS A CA 1
ATOM 1718 C C . LYS A 1 219 ? -1.345 22.753 6.825 1.00 70.00 219 LYS A C 1
ATOM 1720 O O . LYS A 1 219 ? -0.308 22.453 7.415 1.00 70.00 219 LYS A O 1
ATOM 1725 N N . TYR A 1 220 ? -2.318 21.876 6.581 1.00 76.81 220 TYR A N 1
ATOM 1726 C CA . TYR A 1 220 ? -2.143 20.452 6.856 1.00 76.81 220 TYR A CA 1
ATOM 1727 C C . TYR A 1 220 ? -1.115 19.834 5.929 1.00 76.81 220 TYR A C 1
ATOM 1729 O O . TYR A 1 220 ? -1.217 19.927 4.705 1.00 76.81 220 TYR A O 1
ATOM 1737 N N . LEU A 1 221 ? -0.143 19.169 6.538 1.00 75.69 221 LEU A N 1
ATOM 1738 C CA . LEU A 1 221 ? 0.832 18.349 5.842 1.00 75.69 221 LEU A CA 1
ATOM 1739 C C . LEU A 1 221 ? 0.423 16.883 5.878 1.00 75.69 221 LEU A C 1
ATOM 1741 O O . LEU A 1 221 ? 0.521 16.202 4.859 1.00 75.69 221 LEU A O 1
ATOM 1745 N N . GLY A 1 222 ? -0.057 16.410 7.027 1.00 79.19 222 GLY A N 1
ATOM 1746 C CA . GLY A 1 222 ? -0.438 15.019 7.183 1.00 79.19 222 GLY A CA 1
ATO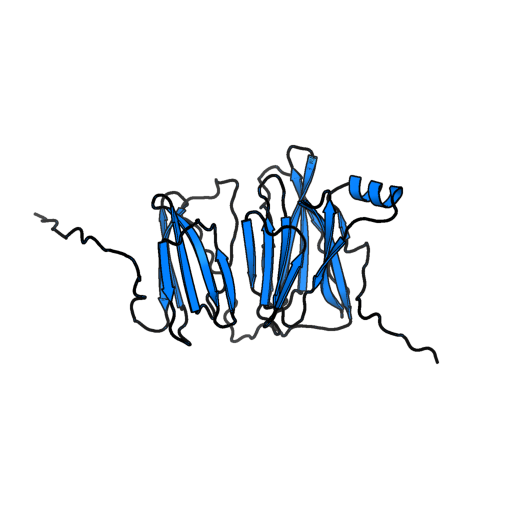M 1747 C C . GLY A 1 222 ? -0.856 14.628 8.591 1.00 79.19 222 GLY A C 1
ATOM 1748 O O . GLY A 1 222 ? -0.964 15.458 9.495 1.00 79.19 222 GLY A O 1
ATOM 1749 N N . LEU A 1 223 ? -1.087 13.332 8.754 1.00 86.44 223 LEU A N 1
ATOM 1750 C CA . LEU A 1 223 ? -1.459 12.673 9.994 1.00 86.44 223 LEU A CA 1
ATOM 1751 C C . LEU A 1 223 ? -0.528 11.499 10.243 1.00 86.44 223 LEU A C 1
ATOM 1753 O O . LEU A 1 223 ? -0.089 10.847 9.297 1.00 86.44 223 LEU A O 1
ATOM 1757 N N . ARG A 1 224 ? -0.335 11.161 11.514 1.00 85.31 224 ARG A N 1
ATOM 1758 C CA . ARG A 1 224 ? 0.145 9.845 11.920 1.00 85.31 224 ARG A CA 1
ATOM 1759 C C .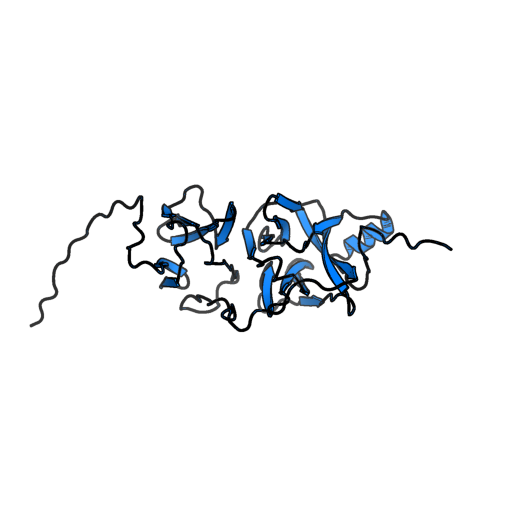 ARG A 1 224 ? -0.890 9.176 12.808 1.00 85.31 224 ARG A C 1
ATOM 1761 O O . ARG A 1 224 ? -1.154 9.643 13.912 1.00 85.31 224 ARG A O 1
ATOM 1768 N N . LEU A 1 225 ? -1.468 8.091 12.325 1.00 85.38 225 LEU A N 1
ATOM 1769 C CA . LEU A 1 225 ? -2.461 7.286 13.025 1.00 85.38 225 LEU A CA 1
ATOM 1770 C C . LEU A 1 225 ? -1.734 6.148 13.735 1.00 85.38 225 LEU A C 1
ATOM 1772 O O . LEU A 1 225 ? -0.904 5.484 13.135 1.00 85.38 225 LEU A O 1
ATOM 1776 N N . PHE A 1 226 ? -2.013 5.931 15.010 1.00 82.44 226 PHE A N 1
ATOM 1777 C CA . PHE A 1 226 ? -1.520 4.811 15.804 1.00 82.44 226 PHE A CA 1
ATOM 1778 C C . PHE A 1 226 ? -2.681 3.883 16.099 1.00 82.44 226 PHE A C 1
ATOM 1780 O O . PHE A 1 226 ? -3.792 4.348 16.356 1.00 82.44 226 PHE A O 1
ATOM 1787 N N . TYR A 1 227 ? -2.408 2.585 16.108 1.00 79.00 227 TYR A N 1
ATOM 1788 C CA . TYR A 1 227 ? -3.426 1.559 16.263 1.00 79.00 227 TYR A CA 1
ATOM 1789 C C . TYR A 1 227 ? -3.273 0.800 17.576 1.00 79.00 227 TYR A C 1
ATOM 1791 O O . TYR A 1 227 ? -2.169 0.654 18.102 1.00 79.00 227 TYR A O 1
ATOM 1799 N N . ASP A 1 228 ? -4.380 0.263 18.084 1.00 75.19 228 ASP A N 1
ATOM 1800 C CA . ASP A 1 228 ? -4.422 -0.553 19.305 1.00 75.19 228 ASP A CA 1
ATOM 1801 C C . ASP A 1 228 ? -3.530 -1.806 19.225 1.00 75.19 228 ASP A C 1
ATOM 1803 O O . ASP A 1 228 ? -3.061 -2.299 20.248 1.00 75.19 228 ASP A O 1
ATOM 1807 N N . TYR A 1 229 ? -3.258 -2.309 18.016 1.00 70.81 229 TYR A N 1
ATOM 1808 C CA . TYR A 1 229 ? -2.363 -3.449 17.780 1.00 70.81 229 TYR A CA 1
ATOM 1809 C C . TYR A 1 229 ? -0.873 -3.061 17.683 1.00 70.81 229 TYR A C 1
ATOM 1811 O O . TYR A 1 229 ? -0.049 -3.898 17.334 1.00 70.81 229 TYR A O 1
ATOM 1819 N N . GLY A 1 230 ? -0.511 -1.801 17.957 1.00 59.91 230 GLY A N 1
ATOM 1820 C CA . GLY A 1 230 ? 0.881 -1.328 17.983 1.00 59.91 230 GLY A CA 1
ATOM 1821 C C . GLY A 1 230 ? 1.431 -0.820 16.645 1.00 59.91 230 GLY A C 1
ATOM 1822 O O . GLY A 1 230 ? 2.574 -0.367 16.592 1.00 59.91 230 GLY A O 1
ATOM 1823 N N . GLY A 1 231 ? 0.634 -0.852 15.573 1.00 66.25 231 GLY A N 1
ATOM 1824 C CA . GLY A 1 231 ? 0.996 -0.271 14.278 1.00 66.25 231 GLY A CA 1
ATOM 1825 C C . GLY A 1 231 ? 0.853 1.251 14.233 1.00 66.25 231 GLY A C 1
ATOM 1826 O O . GLY A 1 231 ? 0.215 1.862 15.095 1.00 66.25 231 GLY A O 1
ATOM 1827 N N . ALA A 1 232 ? 1.410 1.862 13.187 1.00 74.81 232 ALA A N 1
ATOM 1828 C CA . ALA A 1 232 ? 1.138 3.251 12.844 1.00 74.81 232 ALA A CA 1
ATOM 1829 C C . ALA A 1 232 ? 1.095 3.452 11.323 1.00 74.81 232 ALA A C 1
ATOM 1831 O O . ALA A 1 232 ? 1.850 2.806 10.603 1.00 74.81 232 ALA A O 1
ATOM 1832 N N . GLU A 1 233 ? 0.251 4.371 10.866 1.00 72.12 233 GLU A N 1
ATOM 1833 C CA . GLU A 1 233 ? 0.113 4.793 9.471 1.00 72.12 233 GLU A CA 1
ATOM 1834 C C . GLU A 1 233 ? 0.376 6.287 9.345 1.00 72.12 233 GLU A C 1
ATOM 1836 O O . GLU A 1 233 ? 0.098 7.055 10.269 1.00 72.12 233 GLU A O 1
ATOM 1841 N N . ILE A 1 234 ? 0.884 6.705 8.191 1.00 74.62 234 ILE A N 1
ATOM 1842 C CA . ILE A 1 234 ? 1.075 8.114 7.860 1.00 74.62 234 ILE A CA 1
ATOM 1843 C C . ILE A 1 234 ? 0.204 8.445 6.654 1.00 74.62 234 ILE A C 1
ATOM 1845 O O . ILE A 1 234 ? 0.186 7.731 5.654 1.00 74.62 234 ILE A O 1
ATOM 1849 N N . VAL A 1 235 ? -0.550 9.534 6.765 1.00 74.81 235 VAL A N 1
ATOM 1850 C CA . VAL A 1 235 ? -1.381 10.070 5.686 1.00 74.81 235 VAL A CA 1
ATOM 1851 C C . VAL A 1 235 ? -0.826 11.441 5.340 1.00 74.81 235 VAL A C 1
ATOM 1853 O O . VAL A 1 235 ? -0.894 12.342 6.167 1.00 74.81 235 VAL A O 1
ATOM 1856 N N . GLY A 1 236 ? -0.278 11.623 4.138 1.00 73.38 236 GLY A N 1
ATOM 1857 C CA . GLY A 1 236 ? 0.351 12.884 3.734 1.00 73.38 236 GLY A CA 1
ATOM 1858 C C . GLY A 1 236 ? 1.841 12.947 4.083 1.00 73.38 236 GLY A C 1
ATOM 1859 O O . GLY A 1 236 ? 2.601 12.063 3.706 1.00 73.38 236 GLY A O 1
ATOM 1860 N N . ARG A 1 237 ? 2.289 14.025 4.736 1.00 69.88 237 ARG A N 1
ATOM 1861 C CA . ARG A 1 237 ? 3.696 14.277 5.085 1.00 69.88 237 ARG A CA 1
ATOM 1862 C C . ARG A 1 237 ? 3.848 14.612 6.569 1.00 69.88 237 ARG A C 1
ATOM 1864 O O . ARG A 1 237 ? 3.053 15.369 7.120 1.00 69.88 237 ARG A O 1
ATOM 1871 N N . LEU A 1 238 ? 4.929 14.123 7.174 1.00 75.44 238 LEU A N 1
ATOM 1872 C CA . LEU A 1 238 ? 5.360 14.523 8.513 1.00 75.44 238 LEU A CA 1
ATOM 1873 C C . LEU A 1 238 ? 6.198 15.812 8.491 1.00 75.44 238 LEU A C 1
ATOM 1875 O O . LEU A 1 238 ? 7.027 16.010 7.602 1.00 75.44 238 LEU A O 1
ATOM 1879 N N . ALA A 1 239 ? 6.004 16.660 9.496 1.00 74.94 239 ALA A N 1
ATOM 1880 C CA . ALA A 1 239 ? 6.970 17.687 9.889 1.00 74.94 239 ALA A CA 1
ATOM 1881 C C . ALA A 1 239 ? 7.855 17.161 11.033 1.00 74.94 239 ALA A C 1
ATOM 1883 O O . ALA A 1 239 ? 7.572 16.092 11.579 1.00 74.94 239 ALA A O 1
ATOM 1884 N N . GLU A 1 240 ? 8.918 17.896 11.379 1.00 75.38 240 GLU A N 1
ATOM 1885 C CA . GLU A 1 240 ? 9.780 17.554 12.524 1.00 75.38 240 GLU A CA 1
ATOM 1886 C C . GLU A 1 240 ? 8.960 17.441 13.816 1.00 75.38 240 GLU A C 1
ATOM 1888 O O . GLU A 1 240 ? 9.077 16.446 14.531 1.00 75.38 240 GLU A O 1
ATOM 1893 N N . ASP A 1 241 ? 8.044 18.389 14.030 1.00 80.44 241 ASP A N 1
ATOM 1894 C CA . ASP A 1 241 ? 7.121 18.409 15.161 1.00 80.44 241 ASP A CA 1
ATOM 1895 C C . ASP A 1 241 ? 5.667 18.191 14.720 1.00 80.44 241 ASP A C 1
ATOM 1897 O O . ASP A 1 241 ? 5.253 18.568 13.620 1.00 80.44 241 ASP A O 1
ATOM 1901 N N . HIS A 1 242 ? 4.877 17.575 15.602 1.00 82.75 242 HIS A N 1
ATOM 1902 C CA . HIS A 1 242 ? 3.426 17.489 15.444 1.00 82.75 242 HIS A CA 1
ATOM 1903 C C . HIS A 1 242 ? 2.764 18.701 16.110 1.00 82.75 242 HIS A C 1
ATOM 1905 O O . HIS A 1 242 ? 3.228 19.179 17.140 1.00 82.75 242 HIS A O 1
ATOM 1911 N N . ASP A 1 243 ? 1.675 19.182 15.518 1.00 84.88 243 ASP A N 1
ATOM 1912 C CA . ASP A 1 243 ? 0.922 20.349 15.984 1.00 84.88 243 ASP A CA 1
ATOM 1913 C C . ASP A 1 243 ? 0.050 19.987 17.194 1.00 84.88 243 ASP A C 1
ATOM 1915 O O . ASP A 1 243 ? 0.146 20.579 18.267 1.00 84.88 243 ASP A O 1
ATOM 1919 N N . TYR A 1 244 ? -0.774 18.947 17.052 1.00 83.62 244 TYR A N 1
ATOM 1920 C CA . TYR A 1 244 ? -1.596 18.445 18.148 1.00 83.62 244 TYR A CA 1
ATOM 1921 C C . TYR A 1 244 ? -1.877 16.950 18.016 1.00 83.62 244 TYR A C 1
ATOM 1923 O O . TYR A 1 244 ? -1.638 16.335 16.972 1.00 83.62 244 TYR A O 1
ATOM 1931 N N . GLU A 1 245 ? -2.401 16.364 19.093 1.00 89.06 245 GLU A N 1
ATOM 1932 C CA . GLU A 1 245 ? -2.787 14.958 19.139 1.00 89.06 245 GLU A CA 1
ATOM 1933 C C . GLU A 1 245 ? -4.232 14.740 19.599 1.00 89.06 245 GLU A C 1
ATOM 1935 O O . GLU A 1 245 ? -4.804 15.515 20.371 1.00 89.06 245 GLU A O 1
ATOM 1940 N N . ILE A 1 246 ? -4.801 13.632 19.135 1.00 87.62 246 ILE A N 1
ATOM 1941 C CA . ILE A 1 246 ? -6.047 13.046 19.620 1.00 87.62 246 ILE A CA 1
ATOM 1942 C C . ILE A 1 246 ? -5.712 11.664 20.171 1.00 87.62 246 ILE A C 1
ATOM 1944 O O . ILE A 1 246 ? -5.093 10.862 19.480 1.00 87.62 246 ILE A O 1
ATOM 1948 N N . VAL A 1 247 ? -6.152 11.362 21.391 1.00 88.31 247 VAL A N 1
ATOM 1949 C CA . VAL A 1 247 ? -6.028 10.027 21.995 1.00 88.31 247 VAL A CA 1
ATOM 1950 C C . VAL A 1 247 ? -7.426 9.488 22.246 1.00 88.31 247 VAL A C 1
ATOM 1952 O O . VAL A 1 247 ? -8.215 10.128 22.943 1.00 88.31 247 VAL A O 1
ATOM 1955 N N . LEU A 1 248 ? -7.722 8.323 21.678 1.00 85.81 248 LEU A N 1
ATOM 1956 C CA . LEU A 1 248 ? -9.003 7.650 21.833 1.00 85.81 248 LEU A CA 1
ATOM 1957 C C . LEU A 1 248 ? -8.997 6.805 23.106 1.00 85.81 248 LEU A C 1
ATOM 1959 O O . LEU A 1 248 ? -7.987 6.205 23.485 1.00 85.81 248 LEU A O 1
ATOM 1963 N N . ALA A 1 249 ? -10.134 6.755 23.796 1.00 81.25 249 ALA A N 1
ATOM 1964 C CA . ALA A 1 249 ? -10.295 5.842 24.916 1.00 81.25 249 ALA A CA 1
ATOM 1965 C C . ALA A 1 249 ? -10.337 4.389 24.415 1.00 81.25 249 ALA A C 1
ATOM 1967 O O . ALA A 1 249 ? -10.797 4.103 23.313 1.00 81.25 249 ALA A O 1
ATOM 1968 N N . LYS A 1 250 ? -9.920 3.436 25.258 1.00 79.94 250 LYS A N 1
ATOM 1969 C CA . LYS A 1 250 ? -9.940 2.011 24.900 1.00 79.94 250 LYS A CA 1
ATOM 1970 C C . LYS A 1 250 ? -11.335 1.578 24.418 1.00 79.94 250 LYS A C 1
ATOM 1972 O O . LYS A 1 250 ? -12.308 1.668 25.173 1.00 79.94 250 LYS A O 1
ATOM 1977 N N . GLY A 1 251 ? -11.397 1.071 23.187 1.00 76.06 251 GLY A N 1
ATOM 1978 C CA . GLY A 1 251 ? -12.620 0.584 22.543 1.00 76.06 251 GLY A CA 1
ATOM 1979 C C . GLY A 1 251 ? -13.528 1.662 21.939 1.00 76.06 251 GLY A C 1
ATOM 1980 O O . GLY A 1 251 ? -14.603 1.313 21.460 1.00 76.06 251 GLY A O 1
ATOM 1981 N N . GLU A 1 252 ? -13.128 2.934 21.973 1.00 84.25 252 GLU A N 1
ATOM 1982 C CA . GLU A 1 252 ? -13.791 4.031 21.262 1.00 84.25 252 GLU A CA 1
ATOM 1983 C C . GLU A 1 252 ? -13.512 3.945 19.758 1.00 84.25 252 GLU A C 1
ATOM 1985 O O . GLU A 1 252 ? -12.427 3.533 19.341 1.00 84.25 252 GLU A O 1
ATOM 1990 N N . LYS A 1 253 ? -14.500 4.302 18.932 1.00 82.81 253 LYS A N 1
ATOM 1991 C CA . LYS A 1 253 ? -14.410 4.146 17.476 1.00 82.81 253 LYS A CA 1
ATOM 1992 C C . LYS A 1 253 ? -14.677 5.456 16.768 1.00 82.81 253 LYS A C 1
ATOM 1994 O O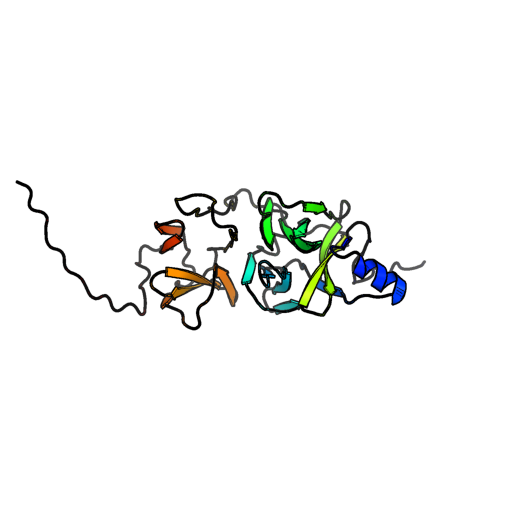 . LYS A 1 253 ? -15.688 6.106 17.019 1.00 82.81 253 LYS A O 1
ATOM 1999 N N . ILE A 1 254 ? -13.818 5.794 15.813 1.00 82.88 254 ILE A N 1
ATOM 2000 C CA . ILE A 1 254 ? -14.057 6.896 14.881 1.00 82.88 254 ILE A CA 1
ATOM 2001 C C . ILE A 1 254 ? -15.215 6.509 13.962 1.00 82.88 254 ILE A C 1
ATOM 2003 O O . ILE A 1 254 ? -15.162 5.493 13.269 1.00 82.88 254 ILE A O 1
ATOM 2007 N N . CYS A 1 255 ? -16.256 7.333 13.958 1.00 79.00 255 CYS A N 1
ATOM 2008 C CA . CYS A 1 255 ? -17.475 7.119 13.187 1.00 79.00 255 CYS A CA 1
ATOM 2009 C C . CYS A 1 255 ? -17.606 8.089 12.013 1.00 79.00 255 CYS A C 1
ATOM 2011 O O . CYS A 1 255 ? -18.185 7.716 10.992 1.00 79.00 255 CYS A O 1
ATOM 2013 N N . LYS A 1 256 ? -17.077 9.316 12.133 1.00 76.25 256 LYS A N 1
ATOM 2014 C CA . LYS A 1 256 ? -17.072 10.301 11.039 1.00 76.25 256 LYS A CA 1
ATOM 2015 C C . LYS A 1 256 ? -15.778 11.101 10.989 1.00 76.25 256 LYS A C 1
ATOM 2017 O O . LYS A 1 256 ? -15.095 11.262 11.998 1.00 76.25 256 LYS A O 1
ATOM 2022 N N . VAL A 1 257 ? -15.491 11.618 9.798 1.00 78.25 257 VAL A N 1
ATOM 2023 C CA . VAL A 1 257 ? -14.408 12.565 9.528 1.00 78.25 257 VAL A CA 1
ATOM 2024 C C . VAL A 1 257 ? -15.000 13.762 8.800 1.00 78.25 257 VAL A C 1
ATOM 2026 O O . VAL A 1 257 ? -15.723 13.586 7.818 1.00 78.25 257 VAL A O 1
ATOM 2029 N N . TRP A 1 258 ? -14.680 14.957 9.275 1.00 78.06 258 TRP A N 1
ATOM 2030 C CA . TRP A 1 258 ? -15.025 16.225 8.646 1.00 78.06 258 TRP A CA 1
ATOM 2031 C C . TRP A 1 258 ? -13.752 16.853 8.104 1.00 78.06 258 TRP A C 1
ATOM 2033 O O . TRP A 1 258 ? -12.735 16.860 8.792 1.00 78.06 258 TRP A O 1
ATOM 2043 N N . ALA A 1 259 ? -13.800 17.349 6.872 1.00 77.19 259 ALA A N 1
ATOM 2044 C CA . ALA A 1 259 ? -12.673 18.020 6.246 1.00 77.19 259 ALA A CA 1
ATOM 2045 C C . ALA A 1 259 ? -13.135 19.350 5.660 1.00 77.19 259 ALA A C 1
ATOM 2047 O O . ALA A 1 259 ? -14.009 19.367 4.789 1.00 77.19 259 ALA A O 1
ATOM 2048 N N . ASP A 1 260 ? -12.504 20.431 6.099 1.00 75.44 260 ASP A N 1
ATOM 2049 C CA . ASP A 1 260 ? -12.636 21.735 5.465 1.00 75.44 260 ASP A CA 1
ATOM 2050 C C . ASP A 1 260 ? -11.546 21.894 4.416 1.00 75.44 260 ASP A C 1
ATOM 2052 O O . ASP A 1 260 ? -10.391 21.507 4.626 1.00 75.44 260 ASP A O 1
ATOM 2056 N N . THR A 1 261 ? -11.918 22.453 3.266 1.00 72.38 261 THR A N 1
ATOM 2057 C CA . THR A 1 261 ? -11.008 22.588 2.129 1.00 72.38 261 THR A CA 1
ATOM 2058 C C . THR A 1 261 ? -11.037 23.990 1.541 1.00 72.38 261 THR A C 1
ATOM 2060 O O . THR A 1 261 ? -12.120 24.531 1.314 1.00 72.38 261 THR A O 1
ATOM 2063 N N . HIS A 1 262 ? -9.865 24.533 1.216 1.00 69.56 262 HIS A N 1
ATOM 2064 C CA . HIS A 1 262 ? -9.684 25.818 0.537 1.00 69.56 262 HIS A CA 1
ATOM 2065 C C . HIS A 1 262 ? -8.604 25.677 -0.542 1.00 69.56 262 HIS A C 1
ATOM 2067 O O . HIS A 1 262 ? -7.544 25.122 -0.252 1.00 69.56 262 HIS A O 1
ATOM 2073 N N . GLU A 1 263 ? -8.856 26.175 -1.760 1.00 66.94 263 GLU A N 1
ATOM 2074 C CA . GLU A 1 263 ? -7.896 26.153 -2.887 1.00 66.94 263 GLU A CA 1
ATOM 2075 C C . GLU A 1 263 ? -7.171 24.796 -3.041 1.00 66.94 263 GLU A C 1
ATOM 2077 O O . GLU A 1 263 ? -5.944 24.706 -2.963 1.00 66.94 263 GLU A O 1
ATOM 2082 N N . ASP A 1 264 ? -7.951 23.722 -3.200 1.00 62.25 264 ASP A N 1
ATOM 2083 C CA . ASP A 1 264 ? -7.492 22.336 -3.417 1.00 62.25 264 ASP A CA 1
ATOM 2084 C C . ASP A 1 264 ? -6.748 21.681 -2.242 1.00 62.25 264 ASP A C 1
ATOM 2086 O O . ASP A 1 264 ? -6.130 20.623 -2.391 1.00 62.25 264 ASP A O 1
ATOM 2090 N N . ARG A 1 265 ? -6.803 22.279 -1.048 1.00 66.19 265 ARG A N 1
ATOM 2091 C CA . ARG A 1 265 ? -6.078 21.808 0.140 1.00 66.19 265 ARG A CA 1
ATOM 2092 C C . ARG A 1 265 ? -7.014 21.590 1.313 1.00 66.19 265 ARG A C 1
ATOM 2094 O O . ARG A 1 265 ? -8.008 22.293 1.448 1.00 66.19 265 ARG A O 1
ATOM 2101 N N . ILE A 1 266 ? -6.660 20.647 2.183 1.00 73.06 266 ILE A N 1
ATOM 2102 C CA . ILE A 1 266 ? -7.326 20.457 3.476 1.00 73.06 266 ILE A CA 1
ATOM 2103 C C . ILE A 1 266 ? -6.804 21.524 4.446 1.00 73.06 266 ILE A C 1
ATOM 2105 O O . ILE A 1 266 ? -5.593 21.651 4.646 1.00 73.06 266 ILE A O 1
ATOM 2109 N N . THR A 1 267 ? -7.715 22.299 5.028 1.00 75.38 267 THR A N 1
ATOM 2110 C CA . THR A 1 267 ? -7.429 23.365 6.001 1.00 75.38 267 THR A CA 1
ATOM 2111 C C . THR A 1 267 ? -7.854 22.996 7.411 1.00 75.38 267 THR A C 1
ATOM 2113 O O . THR A 1 267 ? -7.183 23.415 8.352 1.00 75.38 267 THR A O 1
ATOM 2116 N N . ASP A 1 268 ? -8.917 22.199 7.558 1.00 76.00 268 ASP A N 1
ATOM 2117 C CA . ASP A 1 268 ? -9.287 21.585 8.834 1.00 76.00 268 ASP A CA 1
ATOM 2118 C C . ASP A 1 268 ? -9.649 20.110 8.687 1.00 76.00 268 ASP A C 1
ATOM 2120 O O . ASP A 1 268 ? -10.154 19.696 7.642 1.00 76.00 268 ASP A O 1
ATOM 2124 N N . LEU A 1 269 ? -9.351 19.319 9.719 1.00 79.94 269 LEU A N 1
ATOM 2125 C CA . LEU A 1 269 ? -9.722 17.911 9.784 1.00 79.94 269 LEU A CA 1
ATOM 2126 C C . LEU A 1 269 ? -10.168 17.537 11.197 1.00 79.94 269 LEU A C 1
ATOM 2128 O O . LEU A 1 269 ? -9.375 17.553 12.143 1.00 79.94 269 LEU A O 1
ATOM 2132 N N . GLU A 1 270 ? -11.427 17.131 11.319 1.00 80.38 270 GLU A N 1
ATOM 2133 C CA . GLU A 1 270 ? -12.045 16.758 12.587 1.00 80.38 270 GLU A CA 1
ATOM 2134 C C . GLU A 1 270 ? -12.582 15.329 12.557 1.00 80.38 270 GLU A C 1
ATOM 2136 O O . GLU A 1 270 ? -12.951 14.794 11.511 1.00 80.38 270 GLU A O 1
ATOM 2141 N N . PHE A 1 271 ? -12.636 14.705 13.732 1.00 82.56 271 PHE A N 1
ATOM 2142 C CA . PHE A 1 271 ? -13.075 13.326 13.911 1.00 82.56 271 PHE A CA 1
ATOM 2143 C C . PHE A 1 271 ? -14.224 13.281 14.917 1.00 82.56 271 PHE A C 1
ATOM 2145 O O . PHE A 1 271 ? -14.169 13.923 15.962 1.00 82.56 271 PHE A O 1
ATOM 2152 N N . GLU A 1 272 ? -15.251 12.494 14.614 1.00 82.12 272 GLU A N 1
ATOM 2153 C CA . GLU A 1 272 ? -16.364 12.206 15.520 1.00 82.12 272 GLU A CA 1
ATOM 2154 C C . GLU A 1 272 ? -16.272 10.740 15.938 1.00 82.12 272 GLU A C 1
ATOM 2156 O O . GLU A 1 272 ? -16.113 9.864 15.079 1.00 82.12 272 GLU A O 1
ATOM 2161 N N . THR A 1 273 ? -16.374 10.457 17.235 1.00 84.06 273 THR A N 1
ATOM 2162 C CA . THR A 1 273 ? -16.379 9.086 17.757 1.00 84.06 273 THR A CA 1
ATOM 2163 C C . THR A 1 273 ? -17.789 8.620 18.114 1.00 84.06 273 THR A C 1
ATOM 2165 O O . THR A 1 273 ? -18.742 9.396 18.145 1.00 84.06 273 THR A O 1
ATOM 2168 N N . ASP A 1 274 ? -17.937 7.326 18.399 1.00 82.00 274 ASP A N 1
ATOM 2169 C CA . ASP A 1 274 ? -19.175 6.727 18.916 1.00 82.00 274 ASP A CA 1
ATOM 2170 C C . ASP A 1 274 ? -19.539 7.187 20.338 1.00 82.00 274 ASP A C 1
ATOM 2172 O O . ASP A 1 274 ? -20.598 6.829 20.865 1.00 82.00 274 ASP A O 1
ATOM 2176 N N . ARG A 1 275 ? -18.688 8.004 20.967 1.00 76.38 275 ARG A N 1
ATOM 2177 C CA . ARG A 1 275 ? -18.964 8.670 22.236 1.00 76.38 275 ARG A CA 1
ATOM 2178 C C . ARG A 1 275 ? -19.047 10.177 21.995 1.00 76.38 275 ARG A C 1
ATOM 2180 O O . ARG A 1 275 ? -18.094 10.761 21.507 1.00 76.38 275 ARG A O 1
ATOM 2187 N N . PRO A 1 276 ? -20.127 10.857 22.412 1.00 54.50 276 PRO A N 1
ATOM 2188 C CA . PRO A 1 276 ? -20.328 12.287 22.150 1.00 54.50 276 PRO A CA 1
ATOM 2189 C C . PRO A 1 276 ? -19.433 13.211 23.001 1.00 54.50 276 PRO A C 1
ATOM 2191 O O . PRO A 1 276 ? -19.836 14.314 23.357 1.00 54.50 276 PRO A O 1
ATOM 2194 N N . ARG A 1 277 ? -18.235 12.770 23.403 1.00 53.03 277 ARG A N 1
ATOM 2195 C CA . ARG A 1 277 ? -17.272 13.640 24.078 1.00 53.03 277 ARG A CA 1
ATOM 2196 C C . ARG A 1 277 ? -16.414 14.307 23.019 1.00 53.03 277 ARG A C 1
ATOM 2198 O O . ARG A 1 277 ? -15.702 13.613 22.304 1.00 53.03 277 ARG A O 1
ATOM 2205 N N . ASP A 1 278 ? -16.447 15.637 22.991 1.00 51.19 278 ASP A N 1
ATOM 2206 C CA . ASP A 1 278 ? -15.492 16.452 22.245 1.00 51.19 278 ASP A CA 1
ATOM 2207 C C . ASP A 1 278 ? -14.084 15.888 22.454 1.00 51.19 278 ASP A C 1
ATOM 2209 O O . ASP A 1 278 ? -13.594 15.813 23.592 1.00 51.19 278 ASP A O 1
ATOM 2213 N N . LEU A 1 279 ? -13.449 15.450 21.366 1.00 54.59 279 LEU A N 1
ATOM 2214 C CA . LEU A 1 279 ? -12.056 15.028 21.381 1.00 54.59 279 LEU A CA 1
ATOM 2215 C C . LEU A 1 279 ? -11.240 16.249 21.808 1.00 54.59 279 LEU A C 1
ATOM 2217 O O . LEU A 1 279 ? -10.995 17.166 21.025 1.00 54.59 279 LEU A O 1
ATOM 2221 N N . LYS A 1 280 ? -10.890 16.315 23.097 1.00 49.16 280 LYS A N 1
ATOM 2222 C CA . LYS A 1 280 ? -10.159 17.451 23.658 1.00 49.16 280 LYS A CA 1
ATOM 2223 C C . LYS A 1 280 ? -8.831 17.584 22.917 1.00 49.16 280 LYS A C 1
ATOM 2225 O O . LYS A 1 280 ? -7.934 16.774 23.140 1.00 49.16 280 LYS A O 1
A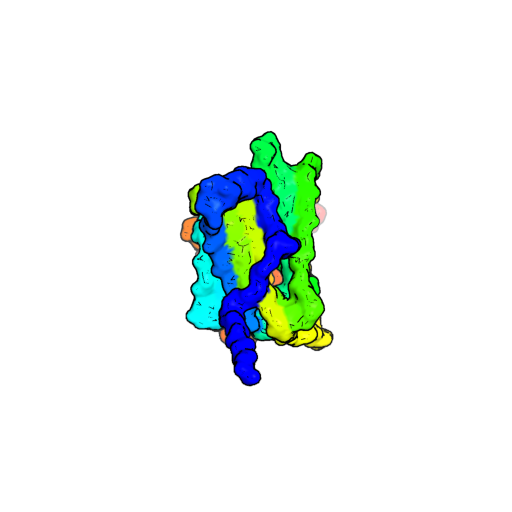TOM 2230 N N . ARG A 1 281 ? -8.702 18.633 22.096 1.00 53.69 281 ARG A N 1
ATOM 2231 C CA . ARG A 1 281 ? -7.434 19.102 21.520 1.00 53.69 281 ARG A CA 1
ATOM 2232 C C . ARG A 1 281 ? -6.476 19.394 22.685 1.00 53.69 281 ARG A C 1
ATOM 2234 O O . ARG A 1 281 ? -6.582 20.437 23.330 1.00 53.69 281 ARG A O 1
ATOM 2241 N N . LYS A 1 282 ? -5.588 18.462 23.037 1.00 41.69 282 LYS A N 1
ATOM 2242 C CA . LYS A 1 282 ? -4.528 18.730 24.019 1.00 41.69 282 LYS A CA 1
ATOM 2243 C C . LYS A 1 282 ? -3.414 19.495 23.306 1.00 41.69 282 LYS A C 1
ATOM 2245 O O . LYS A 1 282 ? -2.875 18.994 22.330 1.00 41.69 282 LYS A O 1
ATOM 2250 N N . GLY A 1 283 ? -3.096 20.696 23.796 1.00 41.28 283 GLY A N 1
ATOM 2251 C CA . GLY A 1 283 ? -1.988 21.525 23.295 1.00 41.28 283 GLY A CA 1
ATOM 2252 C C . GLY A 1 283 ? -2.389 22.840 22.614 1.00 41.28 283 GLY A C 1
ATOM 2253 O O . GLY A 1 283 ? -1.543 23.712 22.469 1.00 41.28 283 GLY A O 1
ATOM 2254 N N . ALA A 1 284 ? -3.665 23.047 22.272 1.00 36.00 284 ALA A N 1
ATOM 2255 C CA . ALA A 1 284 ? -4.109 24.296 21.650 1.00 36.00 284 ALA A CA 1
ATOM 2256 C C . ALA A 1 284 ? -4.395 25.382 22.707 1.00 36.00 284 ALA A C 1
ATOM 2258 O O . ALA A 1 284 ? -5.396 25.317 23.426 1.00 36.00 284 ALA A O 1
ATOM 2259 N N . SER A 1 285 ? -3.542 26.407 22.797 1.00 25.83 285 SER A N 1
ATOM 2260 C CA . SER A 1 285 ? -3.899 27.666 23.455 1.00 25.83 285 SER A CA 1
ATOM 2261 C C . SER A 1 285 ? -4.878 28.428 22.558 1.00 25.83 285 SER A C 1
ATOM 2263 O O . SER A 1 285 ? -4.509 29.097 21.596 1.00 25.83 285 SER A O 1
ATOM 2265 N N . PHE A 1 286 ? -6.172 28.318 22.849 1.00 29.61 286 PHE A N 1
ATOM 2266 C CA . PHE A 1 286 ? -7.170 29.142 22.178 1.00 29.61 286 PHE A CA 1
ATOM 2267 C C . PHE A 1 286 ? -7.093 30.571 22.718 1.00 29.61 286 PHE A C 1
ATOM 2269 O O . PHE A 1 286 ? -7.453 30.832 23.865 1.00 29.61 286 PHE A O 1
ATOM 2276 N N . THR A 1 287 ? -6.667 31.512 21.876 1.00 24.55 287 THR A N 1
ATOM 2277 C CA . THR A 1 287 ? -7.023 32.917 22.087 1.00 24.55 287 THR A CA 1
ATOM 2278 C C . THR A 1 287 ? -8.437 33.076 21.547 1.00 24.55 287 THR A C 1
ATOM 2280 O O . THR A 1 287 ? -8.659 32.982 20.341 1.00 24.55 287 THR A O 1
ATOM 2283 N N . ALA A 1 288 ? -9.414 33.240 22.437 1.00 25.33 288 ALA A N 1
ATOM 2284 C CA . ALA A 1 288 ? -10.777 33.555 22.041 1.00 25.33 288 ALA A CA 1
ATOM 2285 C C . ALA A 1 288 ? -10.785 34.936 21.366 1.00 25.33 288 ALA A C 1
ATOM 2287 O O . ALA A 1 288 ? -10.604 35.952 22.036 1.00 25.33 288 ALA A O 1
ATOM 2288 N N . ILE A 1 289 ? -10.994 34.988 20.049 1.00 26.83 289 ILE A N 1
ATOM 2289 C CA . ILE A 1 289 ? -11.404 36.230 19.391 1.00 26.83 289 ILE A CA 1
ATOM 2290 C C . ILE A 1 289 ? -12.923 36.291 19.531 1.00 26.83 289 ILE A C 1
ATOM 2292 O O . ILE A 1 289 ? -13.654 35.472 18.976 1.00 26.83 289 ILE A O 1
ATOM 2296 N N . GLY A 1 290 ? -13.361 37.207 20.391 1.00 24.95 290 GLY A N 1
ATOM 2297 C CA . GLY A 1 290 ? -14.742 37.361 20.816 1.00 24.95 290 GLY A CA 1
ATOM 2298 C C . GLY A 1 290 ? -15.713 37.664 19.679 1.00 24.95 290 GLY A C 1
ATOM 2299 O O . GLY A 1 290 ? -15.388 38.312 18.686 1.00 24.95 290 GLY A O 1
ATOM 2300 N N . SER A 1 291 ? -16.950 37.224 19.894 1.00 23.92 291 SER A N 1
ATOM 2301 C CA . SER A 1 291 ? -18.128 37.708 19.188 1.00 23.92 291 SER A CA 1
ATOM 2302 C C . SER A 1 291 ? -18.280 39.222 19.347 1.00 23.92 291 SER A C 1
ATOM 2304 O O . SER A 1 291 ? -18.148 39.703 20.469 1.00 23.92 291 SER A O 1
ATOM 2306 N N . MET A 1 292 ? -18.702 39.928 18.297 1.00 25.00 292 MET A N 1
ATOM 2307 C CA . MET A 1 292 ? -19.841 40.862 18.352 1.00 25.00 292 MET A CA 1
ATOM 2308 C C . MET A 1 292 ? -20.360 41.095 16.919 1.00 25.00 292 MET A C 1
ATOM 2310 O O . MET A 1 292 ? -19.618 41.534 16.052 1.00 25.00 292 MET A O 1
ATOM 2314 N N . VAL A 1 293 ? -21.525 40.527 16.588 1.00 27.19 293 VAL A N 1
ATOM 2315 C CA . VAL A 1 293 ? -22.846 41.189 16.466 1.00 27.19 293 VAL A CA 1
ATOM 2316 C C . VAL A 1 293 ? -23.011 41.998 15.171 1.00 27.19 293 VAL A C 1
ATOM 2318 O O . VAL A 1 293 ? -22.581 43.139 15.052 1.00 27.19 293 VAL A O 1
ATOM 2321 N N . SER A 1 294 ? -23.748 41.406 14.228 1.00 25.22 294 SER A N 1
ATOM 2322 C CA . SER A 1 294 ? -24.484 42.113 13.181 1.00 25.22 294 SER A CA 1
ATOM 2323 C C . SER A 1 294 ? -25.762 42.717 13.774 1.00 25.22 294 SER A C 1
ATOM 2325 O O . SER A 1 294 ? -26.604 41.981 14.295 1.00 25.22 294 SER A O 1
ATOM 2327 N N . HIS A 1 295 ? -25.952 44.029 13.656 1.00 24.70 295 HIS A N 1
ATOM 2328 C CA . HIS A 1 295 ? -27.278 44.633 13.763 1.00 24.70 295 HIS A CA 1
ATOM 2329 C C . HIS A 1 295 ? -27.832 44.897 12.366 1.00 24.70 295 HIS A C 1
ATOM 2331 O O . HIS A 1 295 ? -27.261 45.654 11.589 1.00 24.70 295 HIS A O 1
ATOM 2337 N N . ILE A 1 296 ? -28.961 44.249 12.081 1.00 26.36 296 ILE A N 1
ATOM 2338 C CA . ILE A 1 296 ? -29.893 44.621 11.022 1.00 26.36 296 ILE A CA 1
ATOM 2339 C C . ILE A 1 296 ? -30.851 45.662 11.612 1.00 26.36 296 ILE A C 1
ATOM 2341 O O . ILE A 1 296 ? -31.584 45.364 12.559 1.00 26.36 296 ILE A O 1
ATOM 2345 N N . ARG A 1 297 ? -30.860 46.853 11.017 1.00 28.67 297 ARG A N 1
ATOM 2346 C CA . ARG A 1 297 ? -32.060 47.502 10.480 1.00 28.67 297 ARG A CA 1
ATOM 2347 C C . ARG A 1 297 ? -31.692 48.144 9.155 1.00 28.67 297 ARG A C 1
ATOM 2349 O O . ARG A 1 297 ? -30.598 48.741 9.102 1.00 28.67 297 ARG A O 1
#